Protein AF-A0A5M4FJ63-F1 (afdb_monomer)

pLDDT: mean 72.81, std 21.29, range [37.53, 98.38]

Foldseek 3Di:
DDDDDPPPPPPPVPPQWKWKKFDADDAPPHDGDWIAIGGPCQQDPPDPQDPQHFRPDPNRITTGHIDDDPDGTPPDDSVSGDQDAAEDEADAWDWACAEQVWWIDTGHDDDPQKDKDWPPDDDTFDKIKIFIDGNDPSHDYDDDGIDIDGTGGHDDVVVVPDPPPCVVPPPPPPPDDPVVVVVPDDPPPPPPPDDDDDDDDDDDDDPDDDDDPDPPDPDDDDDPDDDDDDDDDDDDDDDDDDDDDDDDDDPDDDDDD

Sequence (257 aa):
MPGDQPEGTDCETAQEKKVVVCKYVGTPPGTPDHIIVVNESALGDGFLGLFPYAFGDAQDSIAIRFAVGNEQPGDEELVNCPTFPTDITAEAPVADPATCDADGSLVLPETDNVSYTVEPEFDGPGDYTVTASVTSDDFVLVGKTEFDITVGGKLSSEECTEPEEEDVLLPDTGGLPLWILLIAGPMTAAGLIILMRREPVSYAASSGRKPSYSLILPPANKPSGFKRVASTQDIGFMKAVGKVVAAIGSFLRGGRR

Radius of gyration: 37.9 Å; Cα contacts (8 Å, |Δi|>4): 298; chains: 1; bounding box: 77×76×117 Å

Secondary structure (DSSP, 8-state):
-----------------EEEEEEEESSTT-EEEEEEEEEGGGG-TT--S-SSEE--STT--EEEEE--TT--TTSS-GGGSPPPPEEE-PPPPEEEPP-SSS--EEE----TTEEEEEES---SSEEEEEEEEESSTTEEE-S--EEEEEEPP---TTTTSPPP-GGGSS---TT--THHHHHS-SSSSSSS------------------------PPPPPP----------------------S------------

Mean predicted aligned error: 19.02 Å

Structure (mmCIF, N/CA/C/O backbone):
data_AF-A0A5M4FJ63-F1
#
_entry.id   AF-A0A5M4FJ63-F1
#
loop_
_atom_site.group_PDB
_atom_site.id
_atom_site.type_symbol
_atom_site.label_atom_id
_atom_site.label_alt_id
_atom_site.label_comp_id
_atom_site.label_asym_id
_atom_site.label_entity_id
_atom_site.label_seq_id
_atom_site.pdbx_PDB_ins_code
_atom_site.Cartn_x
_atom_site.Cartn_y
_atom_site.Cartn_z
_atom_site.occupancy
_atom_site.B_iso_or_equiv
_atom_site.auth_seq_id
_atom_site.auth_comp_id
_atom_site.auth_asym_id
_atom_site.auth_atom_id
_atom_site.pdbx_PDB_model_num
ATOM 1 N N . MET A 1 1 ? -52.730 3.280 65.439 1.00 47.47 1 MET A N 1
ATOM 2 C CA . MET A 1 1 ? -51.486 3.972 65.056 1.00 47.47 1 MET A CA 1
ATOM 3 C C . MET A 1 1 ? -51.093 3.455 63.684 1.00 47.47 1 MET A C 1
ATOM 5 O O . MET A 1 1 ? -50.897 2.249 63.583 1.00 47.47 1 MET A O 1
ATOM 9 N N . PRO A 1 2 ? -51.099 4.289 62.634 1.00 42.41 2 PRO A N 1
ATOM 10 C CA . PRO A 1 2 ? -50.494 3.936 61.352 1.00 42.41 2 PRO A CA 1
ATOM 11 C C . PRO A 1 2 ? -48.979 3.849 61.563 1.00 42.41 2 PRO A C 1
ATOM 13 O O . PRO A 1 2 ? -48.414 4.723 62.215 1.00 42.41 2 PRO A O 1
ATOM 16 N N . GLY A 1 3 ? -48.363 2.758 61.118 1.00 42.34 3 GLY A N 1
ATOM 17 C CA . GLY A 1 3 ? -46.926 2.543 61.249 1.00 42.34 3 GLY A CA 1
ATOM 18 C C . GLY A 1 3 ? -46.175 3.258 60.136 1.00 42.34 3 GLY A C 1
ATOM 19 O O . GLY A 1 3 ? -46.489 3.053 58.965 1.00 42.34 3 GLY A O 1
ATOM 20 N N . ASP A 1 4 ? -45.191 4.065 60.52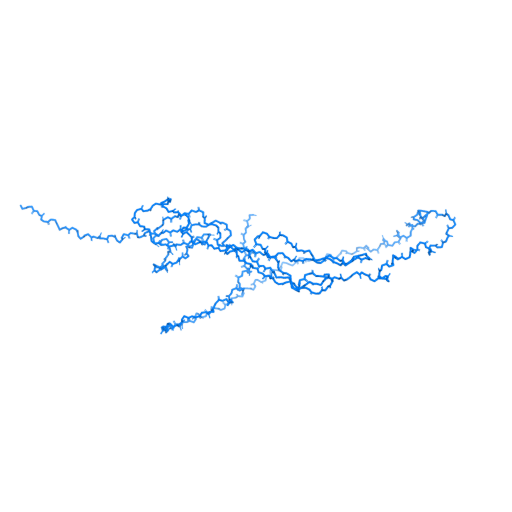4 1.00 52.09 4 ASP A N 1
ATOM 21 C CA . ASP A 1 4 ? -44.181 4.626 59.634 1.00 52.09 4 ASP A CA 1
ATOM 22 C C . ASP A 1 4 ? -43.390 3.480 58.996 1.00 52.09 4 ASP A C 1
ATOM 24 O O . ASP A 1 4 ? -42.599 2.792 59.648 1.00 52.09 4 ASP A O 1
ATOM 28 N N . GLN A 1 5 ? -43.650 3.238 57.715 1.00 50.91 5 GLN A N 1
ATOM 29 C CA . GLN A 1 5 ? -42.829 2.369 56.891 1.00 50.91 5 GLN A CA 1
ATOM 30 C C . GLN A 1 5 ? -41.612 3.204 56.465 1.00 50.91 5 GLN A C 1
ATOM 32 O O . GLN A 1 5 ? -41.815 4.264 55.873 1.00 50.91 5 GLN A O 1
ATOM 37 N N . PRO A 1 6 ? -40.370 2.799 56.792 1.00 56.44 6 PRO A N 1
ATOM 38 C CA . PRO A 1 6 ? -39.196 3.573 56.415 1.00 56.44 6 PRO A CA 1
ATOM 39 C C . PRO A 1 6 ? -39.155 3.676 54.892 1.00 56.44 6 PRO A C 1
ATOM 41 O O . PRO A 1 6 ? -39.197 2.655 54.202 1.00 56.44 6 PRO A O 1
ATOM 44 N N . GLU A 1 7 ? -39.122 4.913 54.395 1.00 56.75 7 GLU A N 1
ATOM 45 C CA . GLU A 1 7 ? -38.831 5.228 53.002 1.00 56.75 7 GLU A CA 1
ATOM 46 C C . GLU A 1 7 ? -37.543 4.490 52.650 1.00 56.75 7 GLU A C 1
ATOM 48 O O . GLU A 1 7 ? -36.480 4.739 53.225 1.00 56.75 7 GLU A O 1
ATOM 53 N N . GLY A 1 8 ? -37.690 3.461 51.813 1.00 52.19 8 GLY A N 1
ATOM 54 C CA . GLY A 1 8 ? -36.578 2.644 51.375 1.00 52.19 8 GLY A CA 1
ATOM 55 C C . GLY A 1 8 ? -35.547 3.573 50.769 1.00 52.19 8 GLY A C 1
ATOM 56 O O . GLY A 1 8 ? -35.874 4.341 49.871 1.00 52.19 8 GLY A O 1
ATOM 57 N N . THR A 1 9 ? -34.329 3.517 51.300 1.00 53.84 9 THR A N 1
ATOM 58 C CA . THR A 1 9 ? -33.143 4.088 50.680 1.00 53.84 9 THR A CA 1
ATOM 59 C C . THR A 1 9 ? -33.229 3.789 49.193 1.00 53.84 9 THR A C 1
ATOM 61 O O . THR A 1 9 ? -33.196 2.613 48.822 1.00 53.84 9 THR A O 1
ATOM 64 N N . ASP A 1 10 ? -33.390 4.826 48.371 1.00 47.94 10 ASP A N 1
ATOM 65 C CA . ASP A 1 10 ? -33.199 4.723 46.934 1.00 47.94 10 ASP A CA 1
ATOM 66 C C . ASP A 1 10 ? -31.783 4.188 46.749 1.00 47.94 10 ASP A C 1
ATOM 68 O O . ASP A 1 10 ? -30.784 4.909 46.791 1.00 47.94 10 ASP A O 1
ATOM 72 N N . CYS A 1 11 ? -31.677 2.869 46.611 1.00 50.56 11 CYS A N 1
ATOM 73 C CA . CYS A 1 11 ? -30.592 2.288 45.877 1.00 50.56 11 CYS A CA 1
ATOM 74 C C . CYS A 1 11 ? -30.769 2.885 44.487 1.00 50.56 11 CYS A C 1
ATOM 76 O O . CYS A 1 11 ? -31.535 2.349 43.682 1.00 50.56 11 CYS A O 1
ATOM 78 N N . GLU A 1 12 ? -30.076 3.992 44.208 1.00 48.22 12 GLU A N 1
ATOM 79 C CA . GLU A 1 12 ? -29.523 4.229 42.883 1.00 48.22 12 GLU A CA 1
ATOM 80 C C . GLU A 1 12 ? -28.742 2.956 42.555 1.00 48.22 12 GLU A C 1
ATOM 82 O O . GLU A 1 12 ? -27.550 2.809 42.820 1.00 48.22 12 GLU A O 1
ATOM 87 N N . THR A 1 13 ? -29.486 1.951 42.099 1.00 52.53 13 THR A N 1
ATOM 88 C CA . THR A 1 13 ? -28.972 0.784 41.422 1.00 52.53 13 THR A CA 1
ATOM 89 C C . THR A 1 13 ? -28.097 1.395 40.362 1.00 52.53 13 THR A C 1
ATOM 91 O O . THR A 1 13 ? -28.596 2.181 39.559 1.00 52.53 13 THR A O 1
ATOM 94 N N . ALA A 1 14 ? -26.784 1.179 40.497 1.00 56.84 14 ALA A N 1
ATOM 95 C CA . ALA A 1 14 ? -25.781 1.743 39.616 1.00 56.84 14 ALA A CA 1
ATOM 96 C C . ALA A 1 14 ? -26.310 1.563 38.199 1.00 56.84 14 ALA A C 1
ATOM 98 O O . ALA A 1 14 ? -26.396 0.427 37.733 1.00 56.84 14 ALA A O 1
ATOM 99 N N . GLN A 1 15 ? -26.813 2.651 37.601 1.00 63.16 15 GLN A N 1
ATOM 100 C CA . GLN A 1 15 ? -27.512 2.544 36.333 1.00 63.16 15 GLN A CA 1
ATOM 101 C C . GLN A 1 15 ? -26.492 1.947 35.388 1.00 63.16 15 GLN A C 1
ATOM 103 O O . GLN A 1 15 ? -25.405 2.510 35.234 1.00 63.16 15 GLN A O 1
ATOM 108 N N . GLU A 1 16 ? -26.797 0.760 34.868 1.00 73.88 16 GLU A N 1
ATOM 109 C CA . GLU A 1 16 ? -25.892 0.054 33.979 1.00 73.88 16 GLU A CA 1
ATOM 110 C C . GLU A 1 16 ? -25.624 0.983 32.803 1.00 73.88 16 GLU A C 1
ATOM 112 O O . GLU A 1 16 ? -26.499 1.246 31.973 1.00 73.88 16 GLU A O 1
ATOM 117 N N . LYS A 1 17 ? -24.424 1.565 32.789 1.00 87.81 17 LYS A N 1
ATOM 118 C CA . LYS A 1 17 ? -24.044 2.489 31.738 1.00 87.81 17 LYS A CA 1
ATOM 119 C C . LYS A 1 17 ? -23.934 1.695 30.458 1.00 87.81 17 LYS A C 1
ATOM 121 O O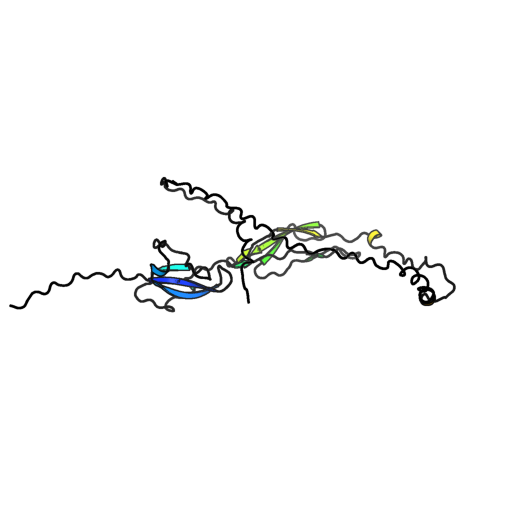 . LYS A 1 17 ? -23.380 0.596 30.429 1.00 87.81 17 LYS A O 1
ATOM 126 N N . LYS A 1 18 ? -24.462 2.277 29.394 1.00 91.44 18 LYS A N 1
ATOM 127 C CA . LYS A 1 18 ? -24.373 1.720 28.057 1.00 91.44 18 LYS A CA 1
ATOM 128 C C . LYS A 1 18 ? -23.278 2.424 27.272 1.00 91.44 18 LYS A C 1
ATOM 130 O O . LYS A 1 18 ? -22.997 3.603 27.491 1.00 91.44 18 LYS A O 1
ATOM 135 N N . VAL A 1 19 ? -22.661 1.692 26.360 1.00 92.31 19 VAL A N 1
ATOM 136 C CA . VAL A 1 19 ? -21.588 2.147 25.481 1.00 92.31 19 VAL A CA 1
ATOM 137 C C . VAL A 1 19 ? -21.967 1.881 24.035 1.00 92.31 19 VAL A C 1
ATOM 139 O O . VAL A 1 19 ? -22.564 0.853 23.710 1.00 92.31 19 VAL A O 1
ATOM 142 N N . VAL A 1 20 ? -21.617 2.837 23.184 1.00 92.50 20 VAL A N 1
ATOM 143 C CA . VAL A 1 20 ? -21.828 2.783 21.742 1.00 92.50 20 VAL A CA 1
ATOM 144 C C . VAL A 1 20 ? -20.597 2.150 21.112 1.00 92.50 20 VAL A C 1
ATOM 146 O O . VAL A 1 20 ? -19.475 2.630 21.310 1.00 92.50 20 VAL A O 1
ATOM 149 N N . VAL A 1 21 ? -20.809 1.056 20.388 1.00 92.50 21 VAL A N 1
ATOM 150 C CA . VAL A 1 21 ? -19.762 0.256 19.752 1.00 92.50 21 VAL A CA 1
ATOM 151 C C . VAL A 1 21 ? -20.001 0.227 18.253 1.00 92.50 21 VAL A C 1
ATOM 153 O O . VAL A 1 21 ? -21.042 -0.234 17.788 1.00 92.50 21 VAL A O 1
ATOM 156 N N . CYS A 1 22 ? -19.007 0.685 17.506 1.00 91.75 22 CYS A N 1
ATOM 157 C CA . CYS A 1 22 ? -18.945 0.547 16.062 1.00 91.75 22 CYS A CA 1
ATOM 158 C C . CYS A 1 22 ? -18.524 -0.877 15.714 1.00 91.75 22 CYS A C 1
ATOM 160 O O . CYS A 1 22 ? -17.446 -1.322 16.122 1.00 91.75 22 CYS A O 1
ATOM 162 N N . LYS A 1 23 ? -19.390 -1.588 14.990 1.00 88.50 23 LYS A N 1
ATOM 163 C CA . LYS A 1 23 ? -19.093 -2.901 14.423 1.00 88.50 23 LYS A CA 1
ATOM 164 C C . LYS A 1 23 ? -18.483 -2.741 13.049 1.00 88.50 23 LYS A C 1
ATOM 166 O O . LYS A 1 23 ? -19.001 -1.988 12.226 1.00 88.50 23 LYS A O 1
ATOM 171 N N . TYR A 1 24 ? -17.425 -3.499 12.812 1.00 87.50 24 TYR A N 1
ATOM 172 C CA . TYR A 1 24 ? -16.731 -3.539 11.536 1.00 87.50 24 TYR A CA 1
ATOM 173 C C . TYR A 1 24 ? -16.921 -4.909 10.895 1.00 87.50 24 TYR A C 1
ATOM 175 O O . TYR A 1 24 ? -17.055 -5.920 11.586 1.00 87.50 24 TYR A O 1
ATOM 183 N N . VAL A 1 25 ? -16.939 -4.954 9.567 1.00 82.62 25 VAL A N 1
ATOM 184 C CA . VAL A 1 25 ? -16.968 -6.197 8.788 1.00 82.62 25 VAL A CA 1
ATOM 185 C C . VAL A 1 25 ? -15.741 -6.294 7.890 1.00 82.62 25 VAL A C 1
ATOM 187 O O . VAL A 1 25 ? -15.212 -5.288 7.425 1.00 82.62 25 VAL A O 1
ATOM 190 N N . GLY A 1 26 ? -15.302 -7.526 7.625 1.00 74.19 26 GLY A N 1
ATOM 191 C CA . GLY A 1 26 ? -14.131 -7.817 6.796 1.00 74.19 26 GLY A CA 1
ATOM 192 C C . GLY A 1 26 ? -12.871 -8.133 7.602 1.00 74.19 26 GLY A C 1
ATOM 193 O O . GLY A 1 26 ? -12.929 -8.401 8.802 1.00 74.19 26 GLY A O 1
ATOM 194 N N . THR A 1 27 ? -11.731 -8.173 6.913 1.00 67.44 27 THR A N 1
ATOM 195 C CA . THR A 1 27 ? -10.412 -8.288 7.547 1.00 67.44 27 THR A CA 1
ATOM 196 C C . THR A 1 27 ? -10.153 -7.043 8.393 1.00 67.44 27 THR A C 1
ATOM 198 O O . THR A 1 27 ? -10.290 -5.943 7.855 1.00 67.44 27 THR A O 1
ATOM 201 N N . PRO A 1 28 ? -9.791 -7.189 9.682 1.00 58.16 28 PRO A N 1
ATOM 202 C CA . PRO A 1 28 ? -9.513 -6.056 10.554 1.00 58.16 28 PRO A CA 1
ATOM 203 C C . PRO A 1 28 ? -8.529 -5.071 9.912 1.00 58.16 28 PRO A C 1
ATOM 205 O O . PRO A 1 28 ? -7.531 -5.522 9.342 1.00 58.16 28 PRO A O 1
ATOM 208 N N . PRO A 1 29 ? -8.780 -3.754 10.001 1.00 53.88 29 PRO A N 1
ATOM 209 C CA . PRO A 1 29 ? -9.825 -3.095 10.798 1.00 53.88 29 PRO A CA 1
ATOM 210 C C . PRO A 1 29 ? -11.216 -2.984 10.134 1.00 53.88 29 PRO A C 1
ATOM 212 O O . PRO A 1 29 ? -12.137 -2.479 10.763 1.00 53.88 29 PRO A O 1
ATOM 215 N N . GLY A 1 30 ? -11.400 -3.498 8.914 1.00 70.69 30 GLY A N 1
ATOM 216 C CA . GLY A 1 30 ? -12.706 -3.618 8.253 1.00 70.69 30 GLY A CA 1
ATOM 217 C C . GLY A 1 30 ? -13.419 -2.298 7.920 1.00 70.69 30 GLY A C 1
ATOM 218 O O . GLY A 1 30 ? -12.947 -1.201 8.211 1.00 70.69 30 GLY A O 1
ATOM 219 N N . THR A 1 31 ? -14.592 -2.406 7.294 1.00 81.19 31 THR A N 1
ATOM 220 C CA . THR A 1 31 ? -15.491 -1.268 7.023 1.00 81.19 31 THR A CA 1
ATOM 221 C C . THR A 1 31 ? -16.548 -1.177 8.130 1.00 81.19 31 THR A C 1
ATOM 223 O O . THR A 1 31 ? -17.076 -2.227 8.512 1.00 81.19 31 THR A O 1
ATOM 226 N N . PRO A 1 32 ? -16.891 0.022 8.647 1.00 84.94 32 PRO A N 1
ATOM 227 C CA . PRO A 1 32 ? -18.016 0.179 9.568 1.00 84.94 32 PRO A CA 1
ATOM 228 C C . PRO A 1 32 ? -19.313 -0.361 8.949 1.00 84.94 32 PRO A C 1
ATOM 230 O O . PRO A 1 32 ? -19.680 0.034 7.845 1.00 84.94 32 PRO A O 1
ATOM 233 N N . ASP A 1 33 ? -20.004 -1.253 9.655 1.00 85.81 33 ASP A N 1
ATOM 234 C CA . ASP A 1 33 ? -21.223 -1.918 9.170 1.00 85.81 33 ASP A CA 1
ATOM 235 C C . ASP A 1 33 ? -22.464 -1.429 9.917 1.00 85.81 33 ASP A C 1
ATOM 237 O O . ASP A 1 33 ? -23.409 -0.918 9.321 1.00 85.81 33 ASP A O 1
ATOM 241 N N . HIS A 1 34 ? -22.454 -1.542 11.247 1.00 88.44 34 HIS A N 1
ATOM 242 C CA . HIS A 1 34 ? -23.546 -1.077 12.096 1.00 88.44 34 HIS A CA 1
ATOM 243 C C . HIS A 1 34 ? -23.048 -0.657 13.481 1.00 88.44 34 HIS A C 1
ATOM 245 O O . HIS A 1 34 ? -21.965 -1.026 13.930 1.00 88.44 34 HIS A O 1
ATOM 251 N N . ILE A 1 35 ? -23.863 0.119 14.188 1.00 90.62 35 ILE A N 1
ATOM 252 C CA . ILE A 1 35 ? -23.608 0.508 15.574 1.00 90.62 35 ILE A CA 1
ATOM 253 C C . ILE A 1 35 ? -24.442 -0.384 16.489 1.00 90.62 35 ILE A C 1
ATOM 255 O O . ILE A 1 35 ? -25.627 -0.611 16.239 1.00 90.62 35 ILE A O 1
ATOM 259 N N . ILE A 1 36 ? -23.836 -0.873 17.570 1.00 91.88 36 ILE A N 1
ATOM 260 C CA . ILE A 1 36 ? -24.559 -1.530 18.659 1.00 91.88 36 ILE A CA 1
ATOM 261 C C . ILE A 1 36 ? -24.400 -0.750 19.957 1.00 91.88 36 ILE A C 1
ATOM 263 O O . ILE A 1 36 ? -23.392 -0.087 20.193 1.00 91.88 36 ILE A O 1
ATOM 267 N N . VAL A 1 37 ? -25.391 -0.886 20.829 1.00 92.06 37 VAL A N 1
ATOM 268 C CA . VAL A 1 37 ? -25.358 -0.329 22.178 1.00 92.06 37 VAL A CA 1
ATOM 269 C C . VAL A 1 37 ? -25.318 -1.493 23.159 1.00 92.06 37 VAL A C 1
ATOM 271 O O . VAL A 1 37 ? -26.247 -2.301 23.208 1.00 92.06 37 VAL A O 1
ATOM 274 N N . VAL A 1 38 ? -24.235 -1.602 23.926 1.00 92.19 38 VAL A N 1
ATOM 275 C CA . VAL A 1 38 ? -24.034 -2.686 24.903 1.00 92.19 38 VAL A CA 1
ATOM 276 C C . VAL A 1 38 ? -23.818 -2.125 26.296 1.00 92.19 38 VAL A C 1
ATOM 278 O O . VAL A 1 38 ? -23.476 -0.959 26.457 1.00 92.19 38 VAL A O 1
ATOM 281 N N . ASN A 1 39 ? -24.017 -2.947 27.322 1.00 92.62 39 ASN A N 1
ATOM 282 C CA . ASN A 1 39 ? -23.661 -2.563 28.683 1.00 92.62 39 ASN A CA 1
ATOM 283 C C . ASN A 1 39 ? -22.138 -2.423 28.818 1.00 92.62 39 ASN A C 1
ATOM 285 O O . ASN A 1 39 ? -21.386 -3.187 28.215 1.00 92.62 39 ASN A O 1
ATOM 289 N N . GLU A 1 40 ? -21.683 -1.492 29.655 1.00 91.81 40 GLU A N 1
ATOM 290 C CA . GLU A 1 40 ? -20.265 -1.263 29.965 1.00 91.81 40 GLU A CA 1
ATOM 291 C C . GLU A 1 40 ? -19.567 -2.549 30.434 1.00 91.81 40 GLU A C 1
ATOM 293 O O . GLU A 1 40 ? -18.424 -2.812 30.070 1.00 91.81 40 GLU A O 1
ATOM 298 N N . SER A 1 41 ? -20.287 -3.410 31.157 1.00 90.44 41 SER A N 1
ATOM 299 C CA . SER A 1 41 ? -19.797 -4.719 31.599 1.00 90.44 41 SER A CA 1
ATOM 300 C C . SER A 1 41 ? -19.401 -5.654 30.449 1.00 90.44 41 SER A C 1
ATOM 302 O O . SER A 1 41 ? -18.569 -6.538 30.646 1.00 90.44 41 SER A O 1
ATOM 304 N N . ALA A 1 42 ? -19.935 -5.453 29.240 1.00 91.31 42 ALA A N 1
ATOM 305 C CA . ALA A 1 42 ? -19.554 -6.221 28.057 1.00 91.31 42 ALA A CA 1
ATOM 306 C C . ALA A 1 42 ? -18.148 -5.869 27.536 1.00 91.31 42 ALA A C 1
ATOM 308 O O . ALA A 1 42 ? -17.577 -6.655 26.784 1.00 91.31 42 ALA A O 1
ATOM 309 N N . LEU A 1 43 ? -17.577 -4.723 27.937 1.00 90.31 43 LEU A N 1
ATOM 310 C CA . LEU A 1 43 ? -16.204 -4.331 27.587 1.00 90.31 43 LEU A CA 1
ATOM 311 C C . LEU A 1 43 ? -15.142 -5.085 28.412 1.00 90.31 43 LEU A C 1
ATOM 313 O O . LEU A 1 43 ? -13.962 -5.066 28.064 1.00 90.31 43 LEU A O 1
ATOM 317 N N . GLY A 1 44 ? -15.558 -5.776 29.478 1.00 88.50 44 GLY A N 1
ATOM 318 C CA . GLY A 1 44 ? -14.691 -6.535 30.378 1.00 88.50 44 GLY A CA 1
ATOM 319 C C . GLY A 1 44 ? -14.056 -5.700 31.495 1.00 88.50 44 GLY A C 1
ATOM 320 O O . GLY A 1 44 ? -14.088 -4.471 31.496 1.00 88.50 44 GLY A O 1
ATOM 321 N N . ASP A 1 45 ? -13.428 -6.391 32.451 1.00 85.56 45 ASP A N 1
ATOM 322 C CA . ASP A 1 45 ? -12.936 -5.829 33.726 1.00 85.56 45 ASP A CA 1
ATOM 323 C C . ASP A 1 45 ? -11.788 -4.798 33.592 1.00 85.56 45 ASP A C 1
ATOM 325 O O . ASP A 1 45 ? -11.289 -4.277 34.589 1.00 85.56 45 ASP A O 1
ATOM 329 N N . GLY A 1 46 ? -11.322 -4.524 32.370 1.00 86.31 46 GLY A N 1
ATOM 330 C CA . GLY A 1 46 ? -10.207 -3.619 32.076 1.00 86.31 46 GLY A CA 1
ATOM 331 C C . GLY A 1 46 ? -10.613 -2.262 31.501 1.00 86.31 46 GLY A C 1
ATOM 332 O O . GLY A 1 46 ? -9.730 -1.469 31.164 1.00 86.31 46 GLY A O 1
ATOM 333 N N . PHE A 1 47 ? -11.907 -1.997 31.336 1.00 92.62 47 PHE A N 1
ATOM 334 C CA . PHE A 1 47 ? -12.380 -0.735 30.787 1.00 92.62 47 PHE A CA 1
ATOM 335 C C . PHE A 1 47 ? -12.320 0.387 31.832 1.00 92.62 47 PHE A C 1
ATOM 337 O O . PHE A 1 47 ? -12.826 0.258 32.942 1.00 92.62 47 PHE A O 1
ATOM 344 N N . LEU A 1 48 ? -11.677 1.501 31.472 1.00 92.50 48 LEU A N 1
ATOM 345 C CA . LEU A 1 48 ? -11.453 2.646 32.366 1.00 92.50 48 LEU A CA 1
ATOM 346 C C . LEU A 1 48 ? -12.337 3.857 32.026 1.00 92.50 48 LEU A C 1
ATOM 348 O O . LEU A 1 48 ? -12.066 4.956 32.506 1.00 92.50 48 LEU A O 1
ATOM 352 N N . GLY A 1 49 ? -13.344 3.695 31.161 1.00 90.69 49 GLY A N 1
ATOM 353 C CA . GLY A 1 49 ? -14.142 4.826 30.676 1.00 90.69 49 GLY A CA 1
ATOM 354 C C . GLY A 1 49 ? -13.425 5.703 29.644 1.00 90.69 49 GLY A C 1
ATOM 355 O O . GLY A 1 49 ? -13.834 6.841 29.430 1.00 90.69 49 GLY A O 1
ATOM 356 N N . LEU A 1 50 ? -12.338 5.209 29.041 1.00 92.56 50 LEU A N 1
ATOM 357 C CA . LEU A 1 50 ? -11.555 5.931 28.037 1.00 92.56 50 LEU A CA 1
ATOM 358 C C . LEU A 1 50 ? -11.896 5.423 26.643 1.00 92.56 50 LEU A C 1
ATOM 360 O O . LEU A 1 50 ? -11.917 4.216 26.422 1.00 92.56 50 LEU A O 1
ATOM 364 N N . PHE A 1 51 ? -12.104 6.350 25.714 1.00 91.12 51 PHE A N 1
ATOM 365 C CA . PHE A 1 51 ? -12.415 6.060 24.320 1.00 91.12 51 PHE A CA 1
ATOM 366 C C . PHE A 1 51 ? -11.359 6.669 23.385 1.00 91.12 51 PHE A C 1
ATOM 368 O O . PHE A 1 51 ? -10.760 7.687 23.747 1.00 91.12 51 PHE A O 1
ATOM 375 N N . PRO A 1 52 ? -11.150 6.098 22.185 1.00 92.12 52 PRO A N 1
ATOM 376 C CA . PRO A 1 52 ? -11.715 4.831 21.701 1.00 92.12 52 PRO A CA 1
ATOM 377 C C . PRO A 1 52 ? -11.176 3.611 22.474 1.00 92.12 52 PRO A C 1
ATOM 379 O O . PRO A 1 52 ? -10.041 3.624 22.952 1.00 92.12 52 PRO A O 1
ATOM 382 N N . TYR A 1 53 ? -11.989 2.560 22.613 1.00 90.88 53 TYR A N 1
ATOM 383 C CA . TYR A 1 53 ? -11.624 1.322 23.318 1.00 90.88 53 TYR A CA 1
ATOM 384 C C . TYR A 1 53 ? -11.902 0.090 22.460 1.00 90.88 53 TYR A C 1
ATOM 386 O O . TYR A 1 53 ? -12.988 -0.043 21.902 1.00 90.88 53 TYR A O 1
ATOM 394 N N . ALA A 1 54 ? -10.936 -0.825 22.382 1.00 89.25 54 ALA A N 1
ATOM 395 C CA . ALA A 1 54 ? -11.083 -2.063 21.624 1.00 89.25 54 ALA A CA 1
ATOM 396 C C . ALA A 1 54 ? -12.131 -2.982 22.271 1.00 89.25 54 ALA A C 1
ATOM 398 O O . ALA A 1 54 ? -12.011 -3.370 23.434 1.00 89.25 54 ALA A O 1
ATOM 399 N N . PHE A 1 55 ? -13.148 -3.348 21.504 1.00 90.12 55 PHE A N 1
ATOM 400 C CA . PHE A 1 55 ? -14.164 -4.317 21.870 1.00 90.12 55 PHE A CA 1
ATOM 401 C C . PHE A 1 55 ? -13.712 -5.699 21.403 1.00 90.12 55 PHE A C 1
ATOM 403 O O . PHE A 1 55 ? -13.546 -5.930 20.212 1.00 90.12 55 PHE A O 1
ATOM 410 N N . GLY A 1 56 ? -13.492 -6.615 22.349 1.00 84.50 56 GLY A N 1
ATOM 411 C CA . GLY A 1 56 ? -12.921 -7.943 22.093 1.00 84.50 56 GLY A CA 1
ATOM 412 C C . GLY A 1 56 ? -13.875 -8.923 21.408 1.00 84.50 56 GLY A C 1
ATOM 413 O O . GLY A 1 56 ? -14.125 -10.0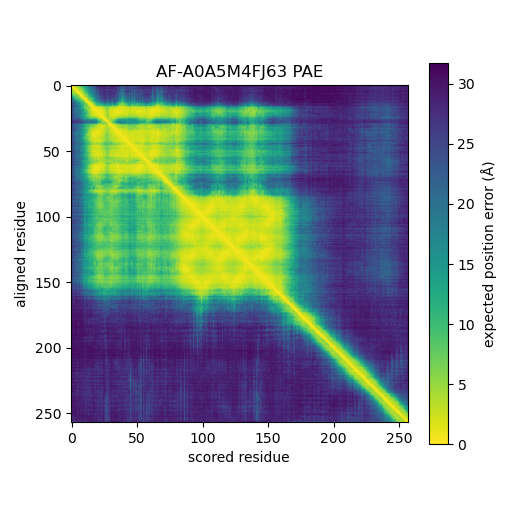05 21.941 1.00 84.50 56 GLY A O 1
ATOM 414 N N . ASP A 1 57 ? -14.432 -8.551 20.261 1.00 84.12 57 ASP A N 1
ATOM 415 C CA . ASP A 1 57 ? -15.175 -9.453 19.391 1.00 84.12 57 ASP A CA 1
ATOM 416 C C . ASP A 1 57 ? -14.294 -10.021 18.266 1.00 84.12 57 ASP A C 1
ATOM 418 O O . ASP A 1 57 ? -13.078 -9.865 18.256 1.00 84.12 57 ASP A O 1
ATOM 422 N N . ALA A 1 58 ? -14.905 -10.757 17.335 1.00 81.06 58 ALA A N 1
ATOM 423 C CA . ALA A 1 58 ? -14.184 -11.409 16.244 1.00 81.06 58 ALA A CA 1
ATOM 424 C C . ALA A 1 58 ? -13.721 -10.447 15.132 1.00 81.06 58 ALA A C 1
ATOM 426 O O . ALA A 1 58 ? -13.041 -10.896 14.212 1.00 81.06 58 ALA A O 1
ATOM 427 N N . GLN A 1 59 ? -14.136 -9.180 15.172 1.00 79.44 59 GLN A N 1
ATOM 428 C CA . GLN A 1 59 ? -13.963 -8.213 14.084 1.00 79.44 59 GLN A CA 1
ATOM 429 C C . GLN A 1 59 ? -13.259 -6.933 14.560 1.00 79.44 59 GLN A C 1
ATOM 431 O O . GLN A 1 59 ? -13.330 -5.917 13.880 1.00 79.44 59 GLN A O 1
ATOM 436 N N . ASP A 1 60 ? -12.593 -6.991 15.721 1.00 83.31 60 ASP A N 1
ATOM 437 C CA . ASP A 1 60 ? -11.852 -5.883 16.336 1.00 83.31 60 ASP A CA 1
ATOM 438 C C . ASP A 1 60 ? -12.675 -4.586 16.444 1.00 83.31 60 ASP A C 1
ATOM 440 O O . ASP A 1 60 ? -12.201 -3.485 16.159 1.00 83.31 60 ASP A O 1
ATOM 444 N N . SER A 1 61 ? -13.932 -4.717 16.870 1.00 89.88 61 SER A N 1
ATOM 445 C CA . SER A 1 61 ? -14.851 -3.585 17.000 1.00 89.88 61 SER A CA 1
ATOM 446 C C . SER A 1 61 ? -14.381 -2.538 18.008 1.00 89.88 61 SER A C 1
ATOM 448 O O . SER A 1 61 ? -13.531 -2.799 18.858 1.00 89.88 61 SER A O 1
ATOM 450 N N . ILE A 1 62 ? -14.953 -1.331 17.956 1.00 91.06 62 ILE A N 1
ATOM 451 C CA . ILE A 1 62 ? -14.466 -0.204 18.766 1.00 91.06 62 ILE A CA 1
ATOM 452 C C . ILE A 1 62 ? -15.607 0.488 19.489 1.00 91.06 62 ILE A C 1
ATOM 454 O O . ILE A 1 62 ? -16.553 0.978 18.876 1.00 91.06 62 ILE A O 1
ATOM 458 N N . ALA A 1 63 ? -15.496 0.570 20.812 1.00 92.69 63 ALA A N 1
ATOM 459 C CA . ALA A 1 63 ? -16.329 1.442 21.619 1.00 92.69 63 ALA A CA 1
ATOM 460 C C . ALA A 1 63 ? -15.842 2.888 21.477 1.00 92.69 63 ALA A C 1
ATOM 462 O O . ALA A 1 63 ? -14.649 3.162 21.640 1.00 92.69 63 ALA A O 1
ATOM 463 N N . ILE A 1 64 ? -16.761 3.809 21.191 1.00 92.06 64 ILE A N 1
ATOM 464 C CA . ILE A 1 64 ? -16.427 5.197 20.830 1.00 92.06 64 ILE A CA 1
ATOM 465 C C . ILE A 1 64 ? -16.884 6.226 21.866 1.00 92.06 64 ILE A C 1
ATOM 467 O O . ILE A 1 64 ? -16.258 7.275 21.999 1.00 92.06 64 ILE A O 1
ATOM 471 N N . ARG A 1 65 ? -17.951 5.933 22.618 1.00 92.88 65 ARG A N 1
ATOM 472 C CA . ARG A 1 65 ? -18.461 6.779 23.706 1.00 92.88 65 ARG A CA 1
ATOM 473 C C . ARG A 1 65 ? -19.491 6.042 24.563 1.00 92.88 65 ARG A C 1
ATOM 475 O O . ARG A 1 65 ? -19.948 4.951 24.222 1.00 92.88 65 ARG A O 1
ATOM 482 N N . PHE A 1 66 ? -19.900 6.674 25.660 1.00 92.75 66 PHE A N 1
ATOM 483 C CA . PHE A 1 66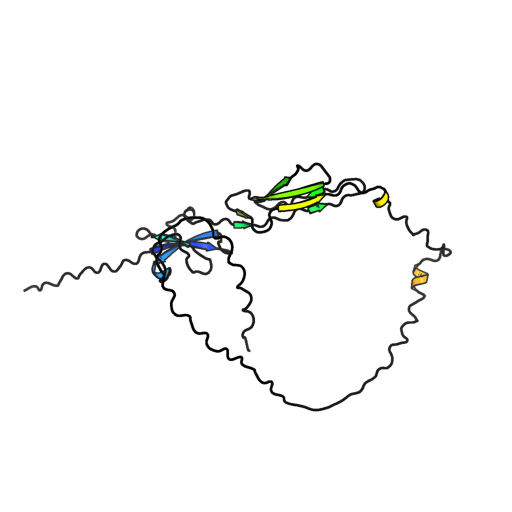 ? -21.108 6.289 26.389 1.00 92.75 66 PHE A CA 1
ATOM 484 C C . PHE A 1 66 ? -22.367 6.648 25.588 1.00 92.75 66 PHE A C 1
ATOM 486 O O . PHE A 1 66 ? -22.397 7.662 24.883 1.00 92.75 66 PHE A O 1
ATOM 493 N N . ALA A 1 67 ? -23.400 5.820 25.719 1.00 90.06 67 ALA A N 1
ATOM 494 C CA . ALA A 1 67 ? -24.722 6.082 25.164 1.00 90.06 67 ALA A CA 1
ATOM 495 C C . ALA A 1 67 ? -25.437 7.187 25.958 1.00 90.06 67 ALA A C 1
ATOM 497 O O . ALA A 1 67 ? -25.256 7.306 27.176 1.00 90.06 67 ALA A O 1
ATOM 498 N N . VAL A 1 68 ? -26.258 7.987 25.280 1.00 87.56 68 VAL A N 1
ATOM 499 C CA . VAL A 1 68 ? -26.999 9.095 25.894 1.00 87.56 68 VAL A CA 1
ATOM 500 C C . VAL A 1 68 ? -28.444 8.669 26.160 1.00 87.56 68 VAL A C 1
ATOM 502 O O . VAL A 1 68 ? -29.243 8.464 25.251 1.00 87.56 68 VAL A O 1
ATOM 505 N N . GLY A 1 69 ? -28.813 8.549 27.437 1.00 84.69 69 GLY A N 1
ATOM 506 C CA . GLY A 1 69 ? -30.168 8.155 27.831 1.00 84.69 69 GLY A CA 1
ATOM 507 C C . GLY A 1 69 ? -30.514 6.725 27.398 1.00 84.69 69 GLY A C 1
ATOM 508 O O . GLY A 1 69 ? -29.835 5.778 27.783 1.00 84.69 69 GLY A O 1
ATOM 509 N N . ASN A 1 70 ? -31.590 6.572 26.619 1.00 80.06 70 ASN A N 1
ATOM 510 C CA . ASN A 1 70 ? -32.115 5.274 26.165 1.00 80.06 70 ASN A CA 1
ATOM 511 C C . ASN A 1 70 ? -31.806 4.963 24.689 1.00 80.06 70 ASN A C 1
ATOM 513 O O . ASN A 1 70 ? -32.519 4.154 24.091 1.00 80.06 70 ASN A O 1
ATOM 517 N N . GLU A 1 71 ? -30.767 5.597 24.138 1.00 80.44 71 GLU A N 1
ATOM 518 C CA . GLU A 1 71 ? -30.260 5.416 22.770 1.00 80.44 71 GLU A CA 1
ATOM 519 C C . GLU A 1 71 ? -30.297 3.942 22.326 1.00 80.44 71 GLU A C 1
ATOM 521 O O . GLU A 1 71 ? -29.837 3.041 23.045 1.00 80.44 71 GLU A O 1
ATOM 526 N N . GLN A 1 72 ? -30.899 3.694 21.163 1.00 78.62 72 GLN A N 1
ATOM 527 C CA . GLN A 1 72 ? -31.024 2.378 20.546 1.00 78.62 72 GLN A CA 1
ATOM 528 C C . GLN A 1 72 ? -30.087 2.246 19.336 1.00 78.62 72 GLN A C 1
ATOM 530 O O . GLN A 1 72 ? -29.713 3.244 18.718 1.00 78.62 72 GLN A O 1
ATOM 535 N N . PRO A 1 73 ? -29.726 1.009 18.944 1.00 75.62 73 PRO A N 1
ATOM 536 C CA . PRO A 1 73 ? -29.076 0.764 17.661 1.00 75.62 73 PRO A CA 1
ATOM 537 C C . PRO A 1 73 ? -29.887 1.399 16.518 1.00 75.62 73 PRO A C 1
ATOM 539 O O . PRO A 1 73 ? -31.055 1.059 16.333 1.00 75.62 73 PRO A O 1
ATOM 542 N N . GLY A 1 74 ? -29.267 2.311 15.766 1.00 69.50 74 GLY A N 1
ATOM 543 C CA . GLY A 1 74 ? -29.899 3.042 14.659 1.00 69.50 74 GLY A CA 1
ATOM 544 C C . GLY A 1 74 ? -30.232 4.511 14.942 1.00 69.50 74 GLY A C 1
ATOM 545 O O . GLY A 1 74 ? -30.525 5.232 13.993 1.00 69.50 74 GLY A O 1
ATOM 546 N N . ASP A 1 75 ? -30.127 4.970 16.193 1.00 73.56 75 ASP A N 1
ATOM 547 C CA . ASP A 1 75 ? -30.225 6.403 16.529 1.00 73.56 75 ASP A CA 1
ATOM 548 C C . ASP A 1 75 ? -28.938 7.180 16.172 1.00 73.56 75 ASP A C 1
ATOM 550 O O . ASP A 1 75 ? -28.919 8.408 16.202 1.00 73.56 75 ASP A O 1
ATOM 554 N N . GLU A 1 76 ? -27.872 6.464 15.803 1.00 71.56 76 GLU A N 1
ATOM 555 C CA . GLU A 1 76 ? -26.559 7.012 15.473 1.00 71.56 76 GLU A CA 1
ATOM 556 C C . GLU A 1 76 ? -26.168 6.766 14.027 1.00 71.56 76 GLU A C 1
ATOM 558 O O . GLU A 1 76 ? -26.360 5.680 13.473 1.00 71.56 76 GLU A O 1
ATOM 563 N N . GLU A 1 77 ? -25.535 7.775 13.443 1.00 75.69 77 GLU A N 1
ATOM 564 C CA . GLU A 1 77 ? -24.992 7.693 12.101 1.00 75.69 77 GLU A CA 1
ATOM 565 C C . GLU A 1 77 ? -23.598 7.050 12.119 1.00 75.69 77 GLU A C 1
ATOM 567 O O . GLU A 1 77 ? -22.733 7.392 12.929 1.00 75.69 77 GLU A O 1
ATOM 572 N N . LEU A 1 78 ? -23.352 6.148 11.163 1.00 75.12 78 LEU A N 1
ATOM 573 C CA . LEU A 1 78 ? -22.066 5.455 10.991 1.00 75.12 78 LEU A CA 1
ATOM 574 C C . LEU A 1 78 ? -20.883 6.403 10.761 1.00 75.12 78 LEU A C 1
ATOM 576 O O . LEU A 1 78 ? -19.740 6.011 10.974 1.00 75.12 78 LEU A O 1
ATOM 580 N N . VAL A 1 79 ? -21.148 7.653 10.373 1.00 69.81 79 VAL A N 1
ATOM 581 C CA . VAL A 1 79 ? -20.136 8.702 10.169 1.00 69.81 79 VAL A CA 1
ATOM 582 C C . VAL A 1 79 ? -19.347 9.037 11.439 1.00 69.81 79 VAL A C 1
ATOM 584 O O . VAL A 1 79 ? -18.252 9.580 11.349 1.00 69.81 79 VAL A O 1
ATOM 587 N N . ASN A 1 80 ? -19.876 8.699 12.620 1.00 81.56 80 ASN A N 1
ATOM 588 C CA . ASN A 1 80 ? -19.197 8.909 13.901 1.00 81.56 80 ASN A CA 1
ATOM 589 C C . ASN A 1 80 ? -18.226 7.771 14.263 1.00 81.56 80 ASN A C 1
ATOM 591 O O . ASN A 1 80 ? -17.511 7.865 15.265 1.00 81.56 80 ASN A O 1
ATOM 595 N N . CYS A 1 81 ? -18.207 6.687 13.485 1.00 84.75 81 CYS A N 1
ATOM 596 C CA . CYS A 1 81 ? -17.278 5.589 13.691 1.00 84.75 81 CYS A CA 1
ATOM 597 C C . CYS A 1 81 ? -15.895 5.938 13.129 1.00 84.75 81 CYS A C 1
ATOM 599 O O . CYS A 1 81 ? -15.812 6.438 12.009 1.00 84.75 81 CYS A O 1
ATOM 601 N N . PRO A 1 82 ? -14.802 5.645 13.860 1.00 83.56 82 PRO A N 1
ATOM 602 C CA . PRO A 1 82 ? -13.457 5.773 13.322 1.00 83.56 82 PRO A CA 1
ATOM 603 C C . PRO A 1 82 ? -13.345 4.987 12.017 1.00 83.56 82 PRO A C 1
ATOM 605 O O . PRO A 1 82 ? -13.570 3.775 12.004 1.00 83.56 82 PRO A O 1
ATOM 608 N N . THR A 1 83 ? -13.009 5.662 10.926 1.00 78.25 83 THR A N 1
ATOM 609 C CA . THR A 1 83 ? -12.548 4.983 9.723 1.00 78.25 83 THR A CA 1
ATOM 610 C C . THR A 1 83 ? -11.074 4.673 9.905 1.00 78.25 83 THR A C 1
ATOM 612 O O . THR A 1 83 ? -10.304 5.468 10.450 1.00 78.25 83 THR A O 1
ATOM 615 N N . PHE A 1 84 ? -10.688 3.472 9.503 1.00 76.50 84 PHE A N 1
ATOM 616 C CA . PHE A 1 84 ? -9.287 3.114 9.413 1.00 76.50 84 PHE A CA 1
ATOM 617 C C . PHE A 1 84 ? -8.900 3.141 7.950 1.00 76.50 84 PHE A C 1
ATOM 619 O O . PHE A 1 84 ? -9.686 2.665 7.123 1.00 76.50 84 PHE A O 1
ATOM 626 N N . PRO A 1 85 ? -7.716 3.679 7.627 1.00 80.06 85 PRO A N 1
ATOM 627 C CA . PRO A 1 85 ? -7.254 3.606 6.266 1.00 80.06 85 PRO A CA 1
ATOM 628 C C . PRO A 1 85 ? -7.120 2.137 5.865 1.00 80.06 85 PRO A C 1
ATOM 630 O O . PRO A 1 85 ? -6.700 1.290 6.657 1.00 80.06 85 PRO A O 1
ATOM 633 N N . THR A 1 86 ? -7.518 1.839 4.638 1.00 83.12 86 THR A N 1
ATOM 634 C CA . THR A 1 86 ? -7.412 0.500 4.073 1.00 83.12 86 THR A CA 1
ATOM 635 C C . THR A 1 86 ? -5.979 0.270 3.614 1.00 83.12 86 THR A C 1
ATOM 637 O O . THR A 1 86 ? -5.423 1.065 2.854 1.00 83.12 86 THR A O 1
ATOM 640 N N . ASP A 1 87 ? -5.388 -0.835 4.060 1.00 89.00 87 ASP A N 1
ATOM 641 C CA . ASP A 1 87 ? -4.068 -1.251 3.603 1.00 89.00 87 ASP A CA 1
ATOM 642 C C . ASP A 1 87 ? -4.138 -1.684 2.134 1.00 89.00 87 ASP A C 1
ATOM 644 O O . ASP A 1 87 ? -4.918 -2.568 1.766 1.00 89.00 87 ASP A O 1
ATOM 648 N N . ILE A 1 88 ? -3.289 -1.090 1.299 1.00 92.25 88 ILE A N 1
ATOM 649 C CA . ILE A 1 88 ? -3.133 -1.451 -0.113 1.00 92.25 88 ILE A CA 1
ATOM 650 C C . ILE A 1 88 ? -1.662 -1.671 -0.448 1.00 92.25 88 ILE A C 1
ATOM 652 O O . ILE A 1 88 ? -0.767 -1.112 0.183 1.00 92.25 88 ILE A O 1
ATOM 656 N N . THR A 1 89 ? -1.394 -2.496 -1.453 1.00 94.69 89 THR A N 1
ATOM 657 C CA . THR A 1 89 ? -0.035 -2.784 -1.926 1.00 94.69 89 THR A CA 1
ATOM 658 C C . THR A 1 89 ? 0.157 -2.220 -3.320 1.00 94.69 89 THR A C 1
ATOM 660 O O . THR A 1 89 ? -0.680 -2.460 -4.187 1.00 94.69 89 THR A O 1
ATOM 663 N N . ALA A 1 90 ? 1.276 -1.537 -3.550 1.00 96.81 90 ALA A N 1
ATOM 664 C CA . ALA A 1 90 ? 1.675 -1.137 -4.892 1.00 96.81 90 ALA A CA 1
ATOM 665 C C . ALA A 1 90 ? 2.139 -2.356 -5.700 1.00 96.81 90 ALA A C 1
ATOM 667 O O . ALA A 1 90 ? 2.895 -3.198 -5.200 1.00 96.81 90 ALA A O 1
ATOM 668 N N . GLU A 1 91 ? 1.719 -2.427 -6.959 1.00 97.25 91 GLU A N 1
ATOM 669 C CA . GLU A 1 91 ? 2.303 -3.346 -7.928 1.00 97.25 91 GLU A CA 1
ATOM 670 C C . GLU A 1 91 ? 3.651 -2.801 -8.424 1.00 97.25 91 GLU A C 1
ATOM 672 O O . GLU A 1 91 ? 3.864 -1.586 -8.492 1.00 97.25 91 GLU A O 1
ATOM 677 N N . ALA A 1 92 ? 4.589 -3.704 -8.719 1.00 97.3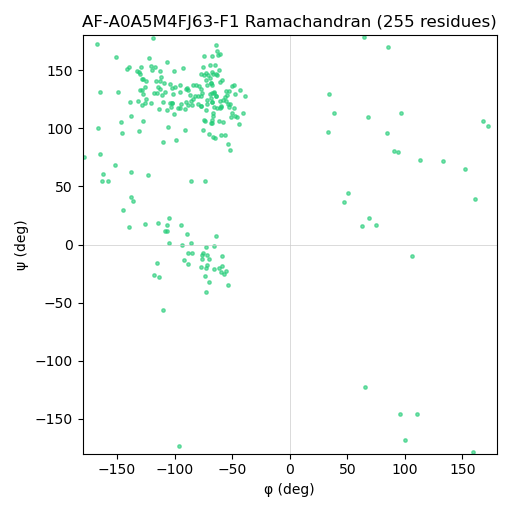8 92 ALA A 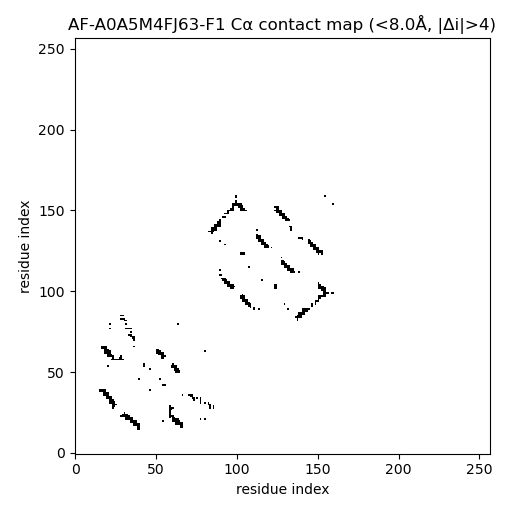N 1
ATOM 678 C CA . ALA A 1 92 ? 5.906 -3.324 -9.206 1.00 97.38 92 ALA A CA 1
ATOM 679 C C . ALA A 1 92 ? 5.825 -2.931 -10.692 1.00 97.38 92 ALA A C 1
ATOM 681 O O . ALA A 1 92 ? 5.238 -3.682 -11.473 1.00 97.38 92 ALA A O 1
ATOM 682 N N . PRO A 1 93 ? 6.437 -1.809 -11.105 1.00 97.69 93 PRO A N 1
ATOM 683 C CA . PRO A 1 93 ? 6.550 -1.477 -12.515 1.00 97.69 93 PRO A CA 1
ATOM 684 C C . PRO A 1 93 ? 7.483 -2.451 -13.240 1.00 97.69 93 PRO A C 1
ATOM 686 O O . PRO A 1 93 ? 8.273 -3.169 -12.615 1.00 97.69 93 PRO A O 1
ATOM 689 N N . VAL A 1 94 ? 7.382 -2.488 -14.567 1.00 97.75 94 VAL A N 1
ATOM 690 C CA . VAL A 1 94 ? 8.189 -3.376 -15.415 1.00 97.75 94 VAL A CA 1
ATOM 691 C C . VAL A 1 94 ? 8.811 -2.602 -16.570 1.00 97.75 94 VAL A C 1
ATOM 693 O O . VAL A 1 94 ? 8.244 -1.625 -17.051 1.00 97.75 94 VAL A O 1
ATOM 696 N N . ALA A 1 95 ? 9.993 -3.035 -17.006 1.00 97.75 95 ALA A N 1
ATOM 697 C CA . ALA A 1 95 ? 10.618 -2.541 -18.225 1.00 97.75 95 ALA A CA 1
ATOM 698 C C . ALA A 1 95 ? 10.461 -3.580 -19.334 1.00 97.75 95 ALA A C 1
ATOM 700 O O . ALA A 1 95 ? 10.926 -4.715 -19.196 1.00 97.75 95 ALA A O 1
ATOM 701 N N . ASP A 1 96 ? 9.836 -3.176 -20.433 1.00 97.62 96 ASP A N 1
ATOM 702 C CA . ASP A 1 96 ? 9.832 -3.959 -21.657 1.00 97.62 96 ASP A CA 1
ATOM 703 C C . ASP A 1 96 ? 11.243 -3.976 -22.258 1.00 97.62 96 ASP A C 1
ATOM 705 O O . ASP A 1 96 ? 11.939 -2.949 -22.255 1.00 97.62 96 ASP A O 1
ATOM 709 N N . PRO A 1 97 ? 11.694 -5.133 -22.771 1.00 96.19 97 PRO A N 1
ATOM 710 C CA . PRO A 1 97 ? 13.027 -5.255 -23.329 1.00 96.19 97 PRO A CA 1
ATOM 711 C C . PRO A 1 97 ? 13.181 -4.370 -24.567 1.00 96.19 97 PRO A C 1
ATOM 713 O O . PRO A 1 97 ? 12.251 -4.196 -25.357 1.00 96.19 97 PRO A O 1
ATOM 716 N N . ALA A 1 98 ? 14.393 -3.857 -24.761 1.00 96.56 98 ALA A N 1
ATOM 717 C CA . ALA A 1 98 ? 14.746 -3.169 -25.989 1.00 96.56 98 ALA A CA 1
ATOM 718 C C . ALA A 1 98 ? 14.714 -4.120 -27.189 1.00 96.56 98 ALA A C 1
ATOM 720 O O . ALA A 1 98 ? 14.913 -5.332 -27.069 1.00 96.56 98 ALA A O 1
ATOM 721 N N . THR A 1 99 ? 14.500 -3.544 -28.364 1.00 95.31 99 THR A N 1
ATOM 722 C CA . THR A 1 99 ? 14.505 -4.263 -29.637 1.00 95.31 99 THR A CA 1
ATOM 723 C C . THR A 1 99 ? 15.601 -3.721 -30.547 1.00 95.31 99 THR A C 1
ATOM 725 O O . THR A 1 99 ? 16.295 -2.752 -30.237 1.00 95.31 99 THR A O 1
ATOM 728 N N . CYS A 1 100 ? 15.737 -4.338 -31.715 1.00 94.88 100 CYS A N 1
ATOM 729 C CA . CYS A 1 100 ? 16.637 -3.886 -32.769 1.00 94.88 100 CYS A CA 1
ATOM 730 C C . CYS A 1 100 ? 16.194 -2.617 -33.474 1.00 94.88 100 CYS A C 1
ATOM 732 O O . CYS A 1 100 ? 16.969 -2.054 -34.244 1.00 94.88 100 CYS A O 1
ATOM 734 N N . ASP A 1 101 ? 14.973 -2.155 -33.212 1.00 94.88 101 ASP A N 1
ATOM 735 C CA . ASP A 1 101 ? 14.395 -0.985 -33.858 1.00 94.88 101 ASP A CA 1
ATOM 736 C C . ASP A 1 101 ? 14.077 0.137 -32.871 1.00 94.88 101 ASP A C 1
ATOM 738 O O . ASP A 1 101 ? 14.168 1.304 -33.260 1.00 94.88 101 ASP A O 1
ATOM 742 N N . ALA A 1 102 ? 13.824 -0.196 -31.604 1.00 96.25 102 ALA A N 1
ATOM 743 C CA . ALA A 1 102 ? 13.411 0.732 -30.557 1.00 96.25 102 ALA A CA 1
ATOM 744 C C . ALA A 1 102 ? 14.082 0.435 -29.206 1.00 96.25 102 ALA A C 1
ATOM 746 O O .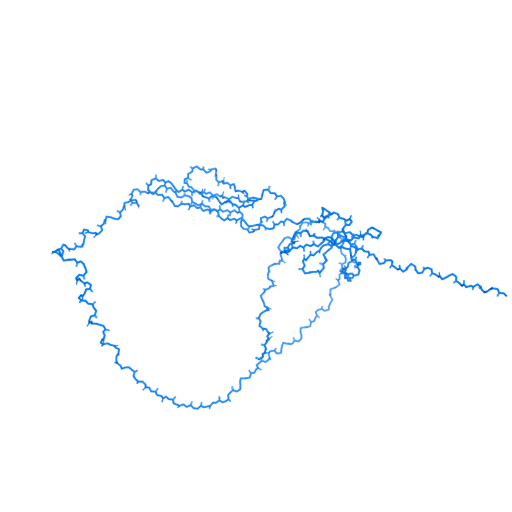 ALA A 1 102 ? 14.415 -0.713 -28.904 1.00 96.25 102 ALA A O 1
ATOM 747 N N . ASP A 1 103 ? 14.228 1.479 -28.390 1.00 97.25 103 ASP A N 1
ATOM 748 C CA . ASP A 1 103 ? 14.591 1.359 -26.977 1.00 97.25 103 ASP A CA 1
ATOM 749 C C . ASP A 1 103 ? 13.541 0.548 -26.201 1.00 97.25 103 ASP A C 1
ATOM 751 O O . ASP A 1 103 ? 12.413 0.344 -26.662 1.00 97.25 103 ASP A O 1
ATOM 755 N N . GLY A 1 104 ? 13.918 0.087 -25.009 1.00 96.62 104 GLY A N 1
ATOM 756 C CA . GLY A 1 104 ? 12.971 -0.473 -24.053 1.00 96.62 104 GLY A CA 1
ATOM 757 C C . GLY A 1 104 ? 11.955 0.576 -23.597 1.00 96.62 104 GLY A C 1
ATOM 758 O O . GLY A 1 104 ? 12.125 1.780 -23.800 1.00 96.62 104 GLY A O 1
ATOM 759 N N . SER A 1 105 ? 10.890 0.119 -22.946 1.00 97.12 105 SER A N 1
ATOM 760 C CA . SER A 1 105 ? 9.828 0.998 -22.452 1.00 97.12 105 SER A CA 1
ATOM 761 C C . SER A 1 105 ? 9.553 0.748 -20.978 1.00 97.12 105 SER A C 1
ATOM 763 O O . SER A 1 105 ? 9.597 -0.392 -20.527 1.00 97.12 105 SER A O 1
ATOM 765 N N . LEU A 1 106 ? 9.272 1.808 -20.219 1.00 97.62 106 LEU A N 1
ATOM 766 C CA . LEU A 1 106 ? 8.820 1.700 -18.836 1.00 97.62 106 LEU A CA 1
ATOM 767 C C . LEU A 1 106 ? 7.293 1.575 -18.808 1.00 97.62 106 LEU A C 1
ATOM 769 O O . LEU A 1 106 ? 6.586 2.488 -19.232 1.00 97.62 106 LEU A O 1
ATOM 773 N N . VAL A 1 107 ? 6.789 0.472 -18.261 1.00 97.50 107 VAL A N 1
ATOM 774 C CA . VAL A 1 107 ? 5.357 0.216 -18.090 1.00 97.50 107 VAL A CA 1
ATOM 775 C C . VAL A 1 107 ? 4.997 0.370 -16.616 1.00 97.50 107 VAL A C 1
ATOM 777 O O . VAL A 1 107 ? 5.461 -0.383 -15.753 1.00 97.50 107 VAL A O 1
ATOM 780 N N . LEU A 1 108 ? 4.163 1.369 -16.328 1.00 97.62 108 LEU A N 1
ATOM 781 C CA . LEU A 1 108 ? 3.616 1.614 -14.997 1.00 97.62 108 LEU A CA 1
ATOM 782 C C . LEU A 1 108 ? 2.290 0.855 -14.837 1.00 97.62 108 LEU A C 1
ATOM 784 O O . LEU A 1 108 ? 1.458 0.912 -15.744 1.00 97.62 108 LEU A O 1
ATOM 788 N N . PRO A 1 109 ? 2.068 0.155 -13.715 1.00 97.31 109 PRO A N 1
ATOM 789 C CA . PRO A 1 109 ? 0.811 -0.534 -13.469 1.00 97.31 109 PRO A CA 1
ATOM 790 C C . PRO A 1 109 ? -0.292 0.462 -13.088 1.00 97.31 109 PRO A C 1
ATOM 792 O O . PRO A 1 109 ? -0.038 1.518 -12.505 1.00 97.31 109 PRO A O 1
ATOM 795 N N . GLU A 1 110 ? -1.540 0.095 -13.371 1.00 95.94 110 GLU A N 1
ATOM 796 C CA . GLU A 1 110 ? -2.728 0.833 -12.938 1.00 95.94 110 GLU A CA 1
ATOM 797 C C . GLU A 1 110 ? -3.300 0.154 -11.690 1.00 95.94 110 GLU A C 1
ATOM 799 O O . GLU A 1 110 ? -4.093 -0.782 -11.773 1.00 95.94 110 GLU A O 1
ATOM 804 N N . THR A 1 111 ? -2.847 0.586 -10.513 1.00 94.38 111 THR A N 1
ATOM 805 C CA . THR A 1 111 ? -3.384 0.115 -9.230 1.00 94.38 111 THR A CA 1
ATOM 806 C C . THR A 1 111 ? -4.347 1.155 -8.661 1.00 94.38 111 THR A C 1
ATOM 808 O O . THR A 1 111 ? -4.002 2.331 -8.545 1.00 94.38 111 THR A O 1
ATOM 811 N N . ASP A 1 112 ? -5.551 0.726 -8.275 1.00 94.56 112 ASP A N 1
ATOM 812 C CA . ASP A 1 112 ? -6.560 1.611 -7.689 1.00 94.56 112 ASP A CA 1
ATOM 813 C C . ASP A 1 112 ? -6.017 2.347 -6.453 1.00 94.56 112 ASP A C 1
ATOM 815 O O . ASP A 1 112 ? -5.450 1.744 -5.541 1.00 94.56 112 ASP A O 1
ATOM 819 N N . ASN A 1 113 ? -6.243 3.661 -6.405 1.00 95.00 113 ASN A N 1
ATOM 820 C CA . ASN A 1 113 ? -5.806 4.567 -5.335 1.00 95.00 113 ASN A CA 1
ATOM 821 C C . ASN A 1 113 ? -4.281 4.695 -5.149 1.00 95.00 113 ASN A C 1
ATOM 823 O O . ASN A 1 113 ? -3.825 5.219 -4.127 1.00 95.00 113 ASN A O 1
ATOM 827 N N . VAL A 1 114 ? -3.492 4.261 -6.138 1.00 97.38 114 VAL A N 1
ATOM 828 C CA . VAL A 1 114 ? -2.036 4.428 -6.174 1.00 97.38 114 VAL A CA 1
ATOM 829 C C . VAL A 1 114 ? -1.646 5.272 -7.385 1.00 97.38 114 VAL A C 1
ATOM 831 O O . VAL A 1 114 ? -2.056 5.014 -8.512 1.00 97.38 114 VAL A O 1
ATOM 834 N N . SER A 1 115 ? -0.820 6.286 -7.155 1.00 97.69 115 SER A N 1
ATOM 835 C CA . SER A 1 115 ? -0.160 7.077 -8.193 1.00 97.69 115 SER A CA 1
ATOM 836 C C . SER A 1 115 ? 1.333 6.775 -8.214 1.00 97.69 115 SER A C 1
ATOM 838 O O . SER A 1 115 ? 1.952 6.694 -7.152 1.00 97.69 115 SER A O 1
ATOM 840 N N . TYR A 1 116 ? 1.913 6.669 -9.406 1.00 98.06 116 TYR A N 1
ATOM 841 C CA . TYR A 1 116 ? 3.341 6.424 -9.600 1.00 98.06 116 TYR A CA 1
ATOM 842 C C . TYR A 1 116 ? 4.035 7.679 -10.129 1.00 98.06 116 TYR A C 1
ATOM 844 O O . TYR A 1 116 ? 3.576 8.291 -11.094 1.00 98.06 116 TYR A O 1
ATOM 852 N N . THR A 1 117 ? 5.153 8.049 -9.510 1.00 98.00 117 THR A N 1
ATOM 853 C CA . THR A 1 117 ? 6.042 9.128 -9.960 1.00 98.00 117 THR A CA 1
ATOM 854 C C . THR A 1 117 ? 7.386 8.541 -10.366 1.00 98.00 117 THR A C 1
ATOM 856 O O . THR A 1 117 ? 7.923 7.705 -9.643 1.00 98.00 117 THR A O 1
ATOM 859 N N . VAL A 1 118 ? 7.931 8.974 -11.501 1.00 98.38 118 VAL A N 1
ATOM 860 C CA . VAL A 1 118 ? 9.199 8.472 -12.051 1.00 98.38 118 VAL A CA 1
ATOM 861 C C . VAL A 1 118 ? 10.257 9.566 -11.951 1.00 98.38 118 VAL A C 1
ATOM 863 O O . VAL A 1 118 ? 10.011 10.691 -12.390 1.00 98.38 118 VAL A O 1
ATOM 866 N N . GLU A 1 119 ? 11.417 9.238 -11.383 1.00 97.81 119 GLU A N 1
ATOM 867 C CA . GLU A 1 119 ? 12.575 10.129 -11.300 1.00 97.81 119 GLU A CA 1
ATOM 868 C C . GLU A 1 119 ? 13.842 9.441 -11.849 1.00 97.81 119 GLU A C 1
ATOM 870 O O . GLU A 1 119 ? 14.158 8.329 -11.421 1.00 97.81 119 GLU A O 1
ATOM 875 N N . PRO A 1 120 ? 14.601 10.077 -12.765 1.00 97.25 120 PRO A N 1
ATOM 876 C CA . PRO A 1 120 ? 14.288 11.336 -13.457 1.00 97.25 120 PRO A CA 1
ATOM 877 C C . PRO A 1 120 ? 13.043 11.219 -14.358 1.00 97.25 120 PRO A C 1
ATOM 879 O O . PRO A 1 120 ? 12.516 10.126 -14.551 1.00 97.25 120 PRO A O 1
ATOM 882 N N . GLU A 1 121 ? 12.566 12.346 -14.903 1.00 96.56 121 GLU A N 1
ATOM 883 C CA . GLU A 1 121 ? 11.493 12.324 -15.908 1.00 96.56 121 GLU A CA 1
ATOM 884 C C . GLU A 1 121 ? 11.886 11.377 -17.050 1.00 96.56 121 GLU A C 1
ATOM 886 O O . GLU A 1 121 ? 13.023 11.398 -17.525 1.00 96.56 121 GLU A O 1
ATOM 891 N N . PHE A 1 122 ? 10.958 10.501 -17.433 1.00 94.88 122 PHE A N 1
ATOM 892 C CA . PHE A 1 122 ? 11.232 9.438 -18.389 1.00 94.88 122 PHE A CA 1
ATOM 893 C C . PHE A 1 122 ? 11.527 10.011 -19.784 1.00 94.88 122 PHE A C 1
ATOM 895 O O . PHE A 1 122 ? 10.631 10.553 -20.430 1.00 94.88 122 PHE A O 1
ATOM 902 N N . ASP A 1 123 ? 12.773 9.854 -20.246 1.00 95.94 123 ASP A N 1
ATOM 903 C CA . ASP A 1 123 ? 13.275 10.374 -21.532 1.00 95.94 123 ASP A CA 1
ATOM 904 C C . ASP A 1 123 ? 14.120 9.321 -22.285 1.00 95.94 123 ASP A C 1
ATOM 906 O O . ASP A 1 123 ? 15.139 9.619 -22.907 1.00 95.94 123 ASP A O 1
ATOM 910 N N . GLY A 1 124 ? 13.716 8.047 -22.202 1.00 94.75 124 GLY A N 1
ATOM 911 C CA . GLY A 1 124 ? 14.324 6.942 -22.954 1.00 94.75 124 GLY A CA 1
ATOM 912 C C . GLY A 1 124 ? 15.115 5.948 -22.091 1.00 94.75 124 GLY A C 1
ATOM 913 O O . GLY A 1 124 ? 14.704 5.652 -20.968 1.00 94.75 124 GLY A O 1
ATOM 914 N N . PRO A 1 125 ? 16.211 5.356 -22.594 1.00 97.31 125 PRO A N 1
ATOM 915 C CA . PRO A 1 125 ? 16.951 4.339 -21.855 1.00 97.31 125 PRO A CA 1
ATOM 916 C C . PRO A 1 125 ? 17.752 4.932 -20.693 1.00 97.31 125 PRO A C 1
ATOM 918 O O . PRO A 1 125 ? 18.358 5.997 -20.811 1.00 97.31 125 PRO A O 1
ATOM 921 N N . GLY A 1 126 ? 17.786 4.218 -19.572 1.00 97.56 126 GLY A N 1
ATOM 922 C CA . GLY A 1 126 ? 18.436 4.681 -18.351 1.00 97.56 126 GLY A CA 1
ATOM 923 C C . GLY A 1 126 ? 17.943 3.966 -17.101 1.00 97.56 126 GLY A C 1
ATOM 924 O O . GLY A 1 126 ? 17.102 3.070 -17.167 1.00 97.56 126 GLY A O 1
ATOM 925 N N . ASP A 1 127 ? 18.485 4.379 -15.960 1.00 98.12 127 ASP A N 1
ATOM 926 C CA . ASP A 1 127 ? 18.045 3.935 -14.643 1.00 98.12 127 ASP A CA 1
ATOM 927 C C . ASP A 1 127 ? 17.038 4.934 -14.069 1.00 98.12 127 ASP A C 1
ATOM 929 O O . ASP A 1 127 ? 17.281 6.144 -14.057 1.00 98.12 127 ASP A O 1
ATOM 933 N N . TYR A 1 128 ? 15.922 4.411 -13.576 1.00 98.12 128 TYR A N 1
ATOM 934 C CA . TYR A 1 128 ? 14.805 5.171 -13.037 1.00 98.12 128 TYR A CA 1
ATOM 935 C C . TYR A 1 128 ? 14.429 4.658 -11.652 1.00 98.12 128 TYR A C 1
ATOM 937 O O . TYR A 1 128 ? 14.398 3.449 -11.411 1.00 98.12 128 TYR A O 1
ATOM 945 N N . THR A 1 129 ? 14.066 5.576 -10.765 1.00 98.38 129 THR A N 1
ATOM 946 C CA . THR A 1 129 ? 13.404 5.270 -9.500 1.00 98.38 129 THR A CA 1
ATOM 947 C C . THR A 1 129 ? 11.926 5.606 -9.641 1.00 98.38 129 THR A C 1
ATOM 949 O O . THR A 1 129 ? 11.548 6.750 -9.894 1.00 98.38 129 THR A O 1
ATOM 952 N N . VAL A 1 130 ? 11.075 4.593 -9.495 1.00 98.38 130 VAL A N 1
ATOM 953 C CA . VAL A 1 130 ? 9.621 4.751 -9.503 1.00 98.38 130 VAL A CA 1
ATOM 954 C C . VAL A 1 130 ? 9.101 4.695 -8.073 1.00 98.38 130 VAL A C 1
ATOM 956 O O . VAL A 1 130 ? 9.271 3.686 -7.387 1.00 98.38 130 VAL A O 1
ATOM 959 N N . THR A 1 131 ? 8.418 5.752 -7.645 1.00 98.38 131 THR A N 1
ATOM 960 C CA . THR A 1 131 ? 7.839 5.873 -6.304 1.00 98.38 131 THR A CA 1
ATOM 961 C C . THR A 1 131 ? 6.319 5.800 -6.373 1.00 98.38 131 THR A C 1
ATOM 963 O O . THR A 1 131 ? 5.673 6.593 -7.057 1.00 98.38 131 THR A O 1
ATOM 966 N N . ALA A 1 132 ? 5.737 4.849 -5.649 1.00 98.19 132 ALA A N 1
ATOM 967 C CA . ALA A 1 132 ? 4.301 4.697 -5.473 1.00 98.19 132 ALA A CA 1
ATOM 968 C C . ALA A 1 132 ? 3.810 5.528 -4.277 1.00 98.19 132 ALA A C 1
ATOM 970 O O . ALA A 1 132 ? 4.384 5.467 -3.189 1.00 98.19 132 ALA A O 1
ATOM 971 N N . SER A 1 133 ? 2.723 6.274 -4.468 1.00 97.06 133 SER A N 1
ATOM 972 C CA . SER A 1 133 ? 2.063 7.099 -3.447 1.00 97.06 133 SER A CA 1
ATOM 973 C C . SER A 1 133 ? 0.553 6.864 -3.453 1.00 97.06 133 SER A C 1
ATOM 975 O O . SER A 1 133 ? -0.017 6.585 -4.503 1.00 97.06 133 SER A O 1
ATOM 977 N N . VAL A 1 134 ? -0.107 6.989 -2.299 1.00 96.88 134 VAL A N 1
ATOM 978 C CA . VAL A 1 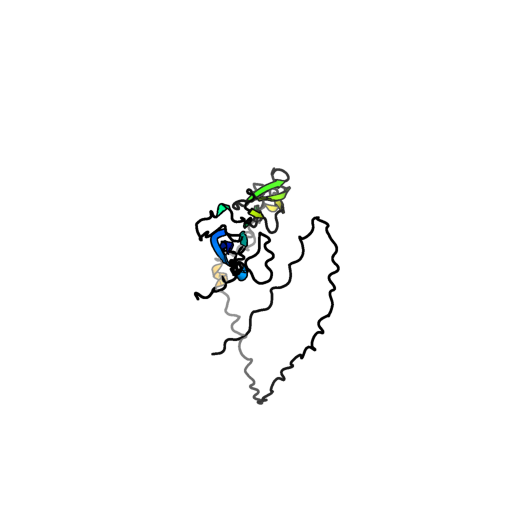134 ? -1.578 6.917 -2.214 1.00 96.88 134 VAL A CA 1
ATOM 979 C C . VAL A 1 134 ? -2.228 8.194 -2.744 1.00 96.88 134 VAL A C 1
ATOM 981 O O . VAL A 1 134 ? -1.695 9.288 -2.555 1.00 96.88 134 VAL A O 1
ATOM 984 N N . THR A 1 135 ? -3.400 8.074 -3.369 1.00 95.06 135 THR A N 1
ATOM 985 C CA . THR A 1 135 ? -4.166 9.233 -3.872 1.00 95.06 135 THR A CA 1
ATOM 986 C C . THR A 1 135 ? -5.181 9.790 -2.871 1.00 95.06 135 THR A C 1
ATOM 988 O O . THR A 1 135 ? -5.705 10.881 -3.084 1.00 95.06 135 THR A O 1
ATOM 991 N N . SER A 1 136 ? -5.484 9.055 -1.798 1.00 91.00 136 SER A N 1
ATOM 992 C CA . SER A 1 136 ? -6.424 9.439 -0.738 1.00 91.00 136 SER A CA 1
ATOM 993 C C . SER A 1 136 ? -5.895 8.999 0.629 1.00 91.00 136 SER A C 1
ATOM 995 O O . SER A 1 136 ? -5.158 8.020 0.739 1.00 91.00 136 SER A O 1
ATOM 997 N N . ASP A 1 137 ? -6.270 9.749 1.662 1.00 85.88 137 ASP A N 1
ATOM 998 C CA . ASP A 1 137 ? -6.003 9.497 3.079 1.00 85.88 137 ASP A CA 1
ATOM 999 C C . ASP A 1 137 ? -6.780 8.306 3.661 1.00 85.88 137 ASP A C 1
ATOM 1001 O O . ASP A 1 137 ? -6.415 7.799 4.723 1.00 85.88 137 ASP A O 1
ATOM 1005 N N . ASP A 1 138 ? -7.781 7.801 2.935 1.00 84.00 138 ASP A N 1
ATOM 1006 C CA . ASP A 1 138 ? -8.503 6.569 3.264 1.00 84.00 138 ASP A CA 1
ATOM 1007 C C . ASP A 1 138 ? -7.667 5.303 3.008 1.00 84.00 138 ASP A C 1
ATOM 1009 O O . ASP A 1 138 ? -8.129 4.192 3.277 1.00 84.00 138 ASP A O 1
ATOM 1013 N N . PHE A 1 139 ? -6.440 5.439 2.494 1.00 88.56 139 PHE A N 1
ATOM 1014 C CA . PHE A 1 139 ? -5.563 4.323 2.159 1.00 88.56 139 PHE A CA 1
ATOM 1015 C C . PHE A 1 139 ? -4.166 4.493 2.744 1.00 88.56 139 PHE A C 1
ATOM 1017 O O . PHE A 1 139 ? -3.617 5.593 2.825 1.00 88.56 139 PHE A O 1
ATOM 1024 N N . VAL A 1 140 ? -3.556 3.368 3.109 1.00 92.19 140 VAL A N 1
ATOM 1025 C CA . VAL A 1 140 ? -2.152 3.302 3.520 1.00 92.19 140 VAL A CA 1
ATOM 1026 C C . VAL A 1 140 ? -1.439 2.283 2.644 1.00 92.19 140 VAL A C 1
ATOM 1028 O O . VAL A 1 140 ? -1.845 1.127 2.544 1.00 92.19 140 VAL A O 1
ATOM 1031 N N . LEU A 1 141 ? -0.350 2.714 2.004 1.00 94.25 141 LEU A N 1
ATOM 1032 C CA . LEU A 1 141 ? 0.528 1.809 1.274 1.00 94.25 141 LEU A CA 1
ATOM 1033 C C . LEU A 1 141 ? 1.322 0.951 2.258 1.00 94.25 141 LEU A C 1
ATOM 1035 O O . LEU A 1 141 ? 2.057 1.462 3.106 1.00 94.25 141 LEU A O 1
ATOM 1039 N N . VAL A 1 142 ? 1.211 -0.362 2.101 1.00 93.88 142 VAL A N 1
ATOM 1040 C CA . VAL A 1 142 ? 2.005 -1.349 2.828 1.00 93.88 142 VAL A CA 1
ATOM 1041 C C . VAL A 1 142 ? 2.956 -2.070 1.873 1.00 93.88 142 VAL A C 1
ATOM 1043 O O . VAL A 1 142 ? 2.631 -2.347 0.719 1.00 93.88 142 VAL A O 1
ATOM 1046 N N . GLY A 1 143 ? 4.154 -2.401 2.357 1.00 95.12 143 GLY A N 1
ATOM 1047 C CA . GLY A 1 143 ? 5.175 -3.095 1.568 1.00 95.12 143 GLY A CA 1
ATOM 1048 C C . GLY A 1 143 ? 6.200 -2.157 0.925 1.00 95.12 143 GLY A C 1
ATOM 1049 O O . GLY A 1 143 ? 6.621 -1.178 1.537 1.00 95.12 143 GLY A O 1
ATOM 1050 N N . LYS A 1 144 ? 6.675 -2.522 -0.272 1.00 95.19 144 LYS A N 1
ATOM 1051 C CA . LYS A 1 144 ? 7.701 -1.776 -1.014 1.00 95.19 144 LYS A CA 1
ATOM 1052 C C . LYS A 1 144 ? 7.032 -0.685 -1.854 1.00 95.19 144 LYS A C 1
ATOM 1054 O O . LYS A 1 144 ? 6.106 -0.984 -2.599 1.00 95.19 144 LYS A O 1
ATOM 1059 N N . THR A 1 145 ? 7.511 0.551 -1.729 1.00 97.31 145 THR A N 1
ATOM 1060 C CA . THR A 1 145 ? 6.949 1.733 -2.409 1.00 97.31 145 THR A CA 1
ATOM 1061 C C . THR A 1 145 ? 7.902 2.369 -3.416 1.00 97.31 145 THR A C 1
ATOM 1063 O O . THR A 1 145 ? 7.456 3.145 -4.246 1.00 97.31 145 THR A O 1
ATOM 1066 N N . GLU A 1 146 ? 9.192 2.046 -3.363 1.00 97.94 146 GLU A N 1
ATOM 1067 C CA . GLU A 1 146 ? 10.212 2.554 -4.287 1.00 97.94 146 GLU A CA 1
ATOM 1068 C C . GLU A 1 146 ? 10.780 1.397 -5.105 1.00 97.94 146 GLU A C 1
ATOM 1070 O O . GLU A 1 146 ? 11.151 0.366 -4.538 1.00 97.94 146 GLU A O 1
ATOM 1075 N N . PHE A 1 147 ? 10.848 1.552 -6.425 1.00 98.25 147 PHE A N 1
ATOM 1076 C CA . PHE A 1 147 ? 11.300 0.528 -7.361 1.00 98.25 147 PHE A CA 1
ATOM 1077 C C . PHE A 1 147 ? 12.387 1.086 -8.276 1.00 98.25 147 PHE A C 1
ATOM 1079 O O . PHE A 1 147 ? 12.136 2.017 -9.033 1.00 98.25 147 PHE A O 1
ATOM 1086 N N . ASP A 1 148 ? 13.569 0.477 -8.241 1.00 98.12 148 ASP A N 1
ATOM 1087 C CA . ASP A 1 148 ? 14.645 0.783 -9.181 1.00 98.12 148 ASP A CA 1
ATOM 1088 C C . ASP A 1 148 ? 14.465 -0.055 -10.450 1.00 98.12 148 ASP A C 1
ATOM 1090 O O . ASP A 1 148 ? 14.389 -1.289 -10.375 1.00 98.12 148 ASP A O 1
ATOM 1094 N N . ILE A 1 149 ? 14.378 0.609 -11.602 1.00 97.88 149 ILE A N 1
ATOM 1095 C CA . ILE A 1 149 ? 14.175 -0.018 -12.910 1.00 97.88 149 ILE A CA 1
ATOM 1096 C C . ILE A 1 149 ? 15.190 0.507 -13.915 1.00 97.88 149 ILE A C 1
ATOM 1098 O O . ILE A 1 149 ? 15.350 1.710 -14.083 1.00 97.88 149 ILE A O 1
ATOM 1102 N N . THR A 1 150 ? 15.810 -0.415 -14.646 1.00 98.06 150 THR A N 1
ATOM 1103 C CA . THR A 1 150 ? 16.682 -0.102 -15.777 1.00 98.06 150 THR A CA 1
ATOM 1104 C C . THR A 1 150 ? 15.936 -0.353 -17.081 1.00 98.06 150 THR A C 1
ATOM 1106 O O . THR A 1 150 ? 15.508 -1.477 -17.354 1.00 98.06 150 THR A O 1
ATOM 1109 N N . VAL A 1 151 ? 15.813 0.682 -17.905 1.00 98.31 151 VAL A N 1
ATOM 1110 C CA . VAL A 1 151 ? 15.270 0.597 -19.262 1.00 98.31 151 VAL A CA 1
ATOM 1111 C C . VAL A 1 151 ? 16.434 0.504 -20.241 1.00 98.31 151 VAL A C 1
ATOM 1113 O O . VAL A 1 151 ? 17.272 1.404 -20.319 1.00 98.31 151 VAL A O 1
ATOM 1116 N N . GLY A 1 152 ? 16.504 -0.608 -20.972 1.00 96.81 152 GLY A N 1
ATOM 1117 C CA . GLY A 1 152 ? 17.570 -0.857 -21.940 1.00 96.81 152 GLY A CA 1
ATOM 1118 C C . GLY A 1 152 ? 17.470 0.054 -23.161 1.00 96.81 152 GLY A C 1
ATOM 1119 O O . GLY A 1 152 ? 16.376 0.341 -23.640 1.00 96.81 152 GLY A O 1
ATOM 1120 N N . GLY A 1 153 ? 18.617 0.481 -23.686 1.00 97.06 153 GLY A N 1
ATOM 1121 C CA . GLY A 1 153 ? 18.685 1.123 -24.998 1.00 97.06 153 GLY A CA 1
ATOM 1122 C C . GLY A 1 153 ? 18.532 0.115 -26.127 1.00 97.06 153 GLY A C 1
ATOM 1123 O O . GLY A 1 153 ? 18.722 -1.086 -25.926 1.00 97.06 153 GLY A O 1
ATOM 1124 N N . LYS A 1 154 ? 18.210 0.625 -27.314 1.00 96.50 154 LYS A N 1
ATOM 1125 C CA . LYS A 1 154 ? 18.148 -0.121 -28.567 1.00 96.50 154 LYS A CA 1
ATOM 1126 C C . LYS A 1 154 ? 19.343 -1.067 -28.704 1.00 96.50 154 LYS A C 1
ATOM 1128 O O . LYS A 1 154 ? 20.490 -0.663 -28.498 1.00 96.50 154 LYS A O 1
ATOM 1133 N N . LEU A 1 155 ? 19.058 -2.312 -29.079 1.00 95.00 155 LEU A N 1
ATOM 1134 C CA . LEU A 1 155 ? 20.082 -3.340 -29.234 1.00 95.00 155 LEU A CA 1
ATOM 1135 C C . LEU A 1 155 ? 21.073 -2.958 -30.340 1.00 95.00 155 LEU A C 1
ATOM 1137 O O . LEU A 1 155 ? 20.717 -2.323 -31.340 1.00 95.00 155 LEU A O 1
ATOM 1141 N N . SER A 1 156 ? 22.335 -3.336 -30.152 1.00 92.19 156 SER A N 1
ATOM 1142 C CA . SER A 1 156 ? 23.373 -3.079 -31.149 1.00 92.19 156 SER A CA 1
ATOM 1143 C C . SER A 1 156 ? 23.158 -3.929 -32.408 1.00 92.19 156 SER A C 1
ATOM 1145 O O . SER A 1 156 ? 22.585 -5.014 -32.357 1.00 92.19 156 SER A O 1
ATOM 1147 N N . SER A 1 157 ? 23.662 -3.477 -33.563 1.00 83.44 157 SER A N 1
ATOM 1148 C CA . SER A 1 157 ? 23.555 -4.226 -34.830 1.00 83.44 157 SER A CA 1
ATOM 1149 C C . SER A 1 157 ? 24.149 -5.637 -34.763 1.00 83.44 157 SER A C 1
ATOM 1151 O O . SER A 1 157 ? 23.738 -6.513 -35.518 1.00 83.44 157 SER A O 1
ATOM 1153 N N . GLU A 1 158 ? 25.109 -5.858 -33.864 1.00 85.19 158 GLU A N 1
ATOM 1154 C CA . GLU A 1 158 ? 25.733 -7.165 -33.647 1.00 85.19 158 GLU A CA 1
ATOM 1155 C C . GLU A 1 158 ? 24.779 -8.123 -32.918 1.00 85.19 158 GLU A C 1
ATOM 1157 O O . GLU A 1 158 ? 24.648 -9.276 -33.316 1.00 85.19 158 GLU A O 1
ATOM 1162 N N . GLU A 1 159 ? 24.046 -7.633 -31.914 1.00 85.25 159 GLU A N 1
ATOM 1163 C CA . GLU A 1 159 ? 23.010 -8.393 -31.192 1.00 85.25 159 GLU A CA 1
ATOM 1164 C C . GLU A 1 159 ? 21.744 -8.611 -32.032 1.00 85.25 159 GLU A C 1
ATOM 1166 O O . GLU A 1 159 ? 20.951 -9.508 -31.757 1.00 85.25 159 GLU A O 1
ATOM 1171 N N . CYS A 1 160 ? 21.572 -7.788 -33.064 1.00 86.94 160 CYS A N 1
ATOM 1172 C CA . CYS A 1 160 ? 20.449 -7.813 -33.993 1.00 86.94 160 CYS A CA 1
ATOM 1173 C C . CYS A 1 160 ? 20.688 -8.630 -35.252 1.00 86.94 160 CYS A C 1
ATOM 1175 O O . CYS A 1 160 ? 19.808 -8.697 -36.112 1.00 86.94 160 CYS A O 1
ATOM 1177 N N . THR A 1 161 ? 21.873 -9.220 -35.394 1.00 83.00 161 THR A N 1
ATOM 1178 C CA . THR A 1 161 ? 22.113 -10.133 -36.501 1.00 83.00 161 THR A CA 1
ATOM 1179 C C . THR A 1 161 ? 21.359 -11.415 -36.186 1.00 83.00 161 THR A C 1
ATOM 1181 O O . THR A 1 161 ? 21.731 -12.164 -35.282 1.00 83.00 161 THR A O 1
ATOM 1184 N N . GLU A 1 162 ? 20.254 -11.621 -36.902 1.00 76.94 162 GLU A N 1
ATOM 1185 C CA . GLU A 1 162 ? 19.537 -12.891 -36.925 1.00 76.94 162 GLU A CA 1
ATOM 1186 C C . GLU A 1 162 ? 20.585 -13.993 -37.135 1.00 76.94 162 GLU A C 1
ATOM 1188 O O . GLU A 1 162 ? 21.455 -13.814 -37.996 1.00 76.94 162 GLU A O 1
ATOM 1193 N N . PRO A 1 163 ? 20.608 -15.058 -36.308 1.00 71.31 163 PRO A N 1
ATOM 1194 C CA . PRO A 1 163 ? 21.616 -16.096 -36.456 1.00 71.31 163 PRO A CA 1
ATOM 1195 C C . PRO A 1 163 ? 21.562 -16.559 -37.906 1.00 71.31 163 PRO A C 1
ATOM 1197 O O . PRO A 1 163 ? 20.497 -16.989 -38.348 1.00 71.31 163 PRO A O 1
ATOM 1200 N N . GLU A 1 164 ? 22.669 -16.388 -38.647 1.00 68.94 164 GLU A N 1
ATOM 1201 C CA . GLU A 1 164 ? 22.744 -16.857 -40.028 1.00 68.94 164 GLU A CA 1
ATOM 1202 C C . GLU A 1 164 ? 22.240 -18.290 -40.012 1.00 68.94 164 GLU A C 1
ATOM 1204 O O . GLU A 1 164 ? 22.781 -19.109 -39.265 1.00 68.94 164 GLU A O 1
ATOM 1209 N N . GLU A 1 165 ? 21.139 -18.542 -40.725 1.00 65.56 165 GLU A N 1
ATOM 1210 C CA . GLU A 1 165 ? 20.474 -19.834 -40.720 1.00 65.56 165 GLU A CA 1
ATOM 1211 C C . GLU A 1 165 ? 21.556 -20.906 -40.915 1.00 65.56 165 GLU A C 1
ATOM 1213 O O . GLU A 1 165 ? 22.158 -21.022 -41.986 1.00 65.56 165 GLU A O 1
ATOM 1218 N N . GLU A 1 166 ? 21.831 -21.705 -39.875 1.00 61.09 166 GLU A N 1
ATOM 1219 C CA . GLU A 1 166 ? 22.770 -22.833 -39.964 1.00 61.09 166 GLU A CA 1
ATOM 1220 C C . GLU A 1 166 ? 22.265 -23.917 -40.948 1.00 61.09 166 GLU A C 1
ATOM 1222 O O . GLU A 1 166 ? 22.889 -24.966 -41.115 1.00 61.09 166 GLU A O 1
ATOM 1227 N N . ASP A 1 167 ? 21.181 -23.640 -41.680 1.00 58.16 167 ASP A N 1
ATOM 1228 C CA . ASP A 1 167 ? 20.674 -24.388 -42.826 1.00 58.16 167 ASP A CA 1
ATOM 1229 C C . ASP A 1 167 ? 21.688 -24.500 -43.983 1.00 58.16 167 ASP A C 1
ATOM 1231 O O . ASP A 1 167 ? 21.502 -25.325 -44.879 1.00 58.16 167 ASP A O 1
ATOM 1235 N N . VAL A 1 168 ? 22.812 -23.770 -43.953 1.00 57.66 168 VAL A N 1
ATOM 1236 C CA . VAL A 1 168 ? 23.916 -23.927 -44.927 1.00 57.66 168 VAL A CA 1
ATOM 1237 C C . VAL A 1 168 ? 24.958 -24.986 -44.505 1.00 57.66 168 VAL A C 1
ATOM 1239 O O . VAL A 1 168 ? 25.821 -25.358 -45.304 1.00 57.66 168 VAL A O 1
ATOM 1242 N N . LEU A 1 169 ? 24.880 -25.542 -43.288 1.00 56.75 169 LEU A N 1
ATOM 1243 C CA . LEU A 1 169 ? 25.779 -26.614 -42.821 1.00 56.75 169 LEU A CA 1
ATOM 1244 C C . LEU A 1 169 ? 25.119 -27.991 -42.698 1.00 56.75 169 LEU A C 1
ATOM 1246 O O . LEU A 1 169 ? 25.751 -28.931 -42.206 1.00 56.75 169 LEU A O 1
ATOM 1250 N N . LEU A 1 170 ? 23.906 -28.176 -43.220 1.00 62.53 170 LEU A N 1
ATOM 1251 C CA . LEU A 1 170 ? 23.488 -29.525 -43.583 1.00 62.53 170 LEU A CA 1
ATOM 1252 C C . LEU A 1 170 ? 24.263 -29.913 -44.852 1.00 62.53 170 LEU A C 1
ATOM 1254 O O . LEU A 1 170 ? 24.076 -29.271 -45.886 1.00 62.53 170 LEU A O 1
ATOM 1258 N N . PRO A 1 171 ? 25.151 -30.933 -44.817 1.00 62.03 171 PRO A N 1
ATOM 1259 C CA . PRO A 1 171 ? 25.759 -31.428 -46.040 1.00 62.03 171 PRO A CA 1
ATOM 1260 C C . PRO A 1 171 ? 24.620 -31.781 -46.987 1.00 62.03 171 PRO A C 1
ATOM 1262 O O . PRO A 1 171 ? 23.686 -32.478 -46.584 1.00 62.03 171 PRO A O 1
ATOM 1265 N N . ASP A 1 172 ? 24.705 -31.265 -48.209 1.00 57.97 172 ASP A N 1
ATOM 1266 C CA . ASP A 1 172 ? 23.776 -31.495 -49.305 1.00 57.97 172 ASP A CA 1
ATOM 1267 C C . ASP A 1 172 ? 23.629 -33.013 -49.510 1.00 57.97 172 ASP A C 1
ATOM 1269 O O . ASP A 1 172 ? 24.385 -33.676 -50.224 1.00 57.97 172 ASP A O 1
ATOM 1273 N N . THR A 1 173 ? 22.709 -33.617 -48.760 1.00 57.78 173 THR A N 1
ATOM 1274 C CA . THR A 1 173 ? 22.500 -35.063 -48.671 1.00 57.78 173 THR A CA 1
ATOM 1275 C C . THR A 1 173 ? 21.577 -35.465 -49.811 1.00 57.78 173 THR A C 1
ATOM 1277 O O . THR A 1 173 ? 20.521 -36.055 -49.612 1.00 57.78 173 THR A O 1
ATOM 1280 N N . GLY A 1 174 ? 21.970 -35.104 -51.036 1.00 59.34 174 GLY A N 1
ATOM 1281 C CA . GLY A 1 174 ? 21.461 -35.663 -52.289 1.00 59.34 174 GLY A CA 1
ATOM 1282 C C . GLY A 1 174 ? 19.938 -35.773 -52.415 1.00 59.34 174 GLY A C 1
ATOM 1283 O O . GLY A 1 174 ? 19.461 -36.750 -52.989 1.00 59.34 174 GLY A O 1
ATOM 1284 N N . GLY A 1 175 ? 19.168 -34.819 -51.880 1.00 58.59 175 GLY A N 1
ATOM 1285 C CA . GLY A 1 175 ? 17.708 -34.802 -52.017 1.00 58.59 175 GLY A CA 1
ATOM 1286 C C . GLY A 1 175 ? 16.960 -35.910 -51.264 1.00 58.59 175 GLY A C 1
ATOM 1287 O O . GLY A 1 175 ? 15.830 -36.237 -51.636 1.00 58.59 175 GLY A O 1
ATOM 1288 N N . LEU A 1 176 ? 17.549 -36.501 -50.220 1.00 58.75 176 LEU A N 1
ATOM 1289 C CA . LEU A 1 176 ? 16.822 -37.422 -49.348 1.00 58.75 176 LEU A CA 1
ATOM 1290 C C . LEU A 1 176 ? 16.077 -36.636 -48.263 1.00 58.75 176 LEU A C 1
ATOM 1292 O O . LEU A 1 176 ? 16.701 -35.939 -47.466 1.00 58.75 176 LEU A O 1
ATOM 1296 N N . PRO A 1 177 ? 14.743 -36.737 -48.192 1.00 58.12 177 PRO A N 1
ATOM 1297 C CA . PRO A 1 177 ? 13.990 -36.003 -47.195 1.00 58.12 177 PRO A CA 1
ATOM 1298 C C . PRO A 1 177 ? 14.277 -36.547 -45.785 1.00 58.12 177 PRO A C 1
ATOM 1300 O O . PRO A 1 177 ? 14.341 -37.757 -45.563 1.00 58.12 177 PRO A O 1
ATOM 1303 N N . LEU A 1 178 ? 14.421 -35.633 -44.823 1.00 55.84 178 LEU A N 1
ATOM 1304 C CA . LEU A 1 178 ? 14.912 -35.870 -43.455 1.00 55.84 178 LEU A CA 1
ATOM 1305 C C . LEU A 1 178 ? 14.131 -36.950 -42.672 1.00 55.84 178 LEU A C 1
ATOM 1307 O O . LEU A 1 178 ? 14.672 -37.597 -41.776 1.00 55.84 178 LEU A O 1
ATOM 1311 N N . TRP A 1 179 ? 12.879 -37.225 -43.051 1.00 61.00 179 TRP A N 1
ATOM 1312 C CA . TRP A 1 179 ? 12.077 -38.313 -42.479 1.00 61.00 179 TRP A CA 1
ATOM 1313 C C . TRP A 1 179 ? 12.622 -39.716 -42.797 1.00 61.00 179 TRP A C 1
ATOM 1315 O O . TRP A 1 179 ? 12.343 -40.651 -42.049 1.00 61.00 179 TRP A O 1
ATOM 1325 N N . ILE A 1 180 ? 13.439 -39.883 -43.844 1.00 58.53 180 ILE A N 1
ATOM 1326 C CA . ILE A 1 180 ? 14.091 -41.166 -44.156 1.00 58.53 180 ILE A CA 1
ATOM 1327 C C . ILE A 1 180 ? 15.174 -41.506 -43.117 1.00 58.53 180 ILE A C 1
ATOM 1329 O O . ILE A 1 180 ? 15.338 -42.678 -42.776 1.00 58.53 180 ILE A O 1
ATOM 1333 N N . LEU A 1 181 ? 15.854 -40.509 -42.536 1.00 53.19 181 LEU A N 1
ATOM 1334 C CA . LEU A 1 181 ? 16.836 -40.734 -41.465 1.00 53.19 181 LEU A CA 1
ATOM 1335 C C . LEU A 1 181 ? 16.176 -41.095 -40.121 1.00 53.19 181 LEU A C 1
ATOM 1337 O O . LEU A 1 181 ? 16.760 -41.841 -39.339 1.00 53.19 181 LEU A O 1
ATOM 1341 N N . LEU A 1 182 ? 14.936 -40.657 -39.879 1.00 55.81 182 LEU A N 1
ATOM 1342 C CA . LEU A 1 182 ? 14.172 -40.976 -38.662 1.00 55.81 182 LEU A CA 1
ATOM 1343 C C . LEU A 1 182 ? 13.567 -42.393 -38.653 1.00 55.81 182 LEU A C 1
ATOM 1345 O O . LEU A 1 182 ? 13.257 -42.921 -37.587 1.00 55.81 182 LEU A O 1
ATOM 1349 N N . ILE A 1 183 ? 13.429 -43.045 -39.813 1.00 56.50 183 ILE A N 1
ATOM 1350 C CA . ILE A 1 183 ? 12.881 -44.413 -39.914 1.00 56.50 183 ILE A CA 1
ATOM 1351 C C . ILE A 1 183 ? 13.980 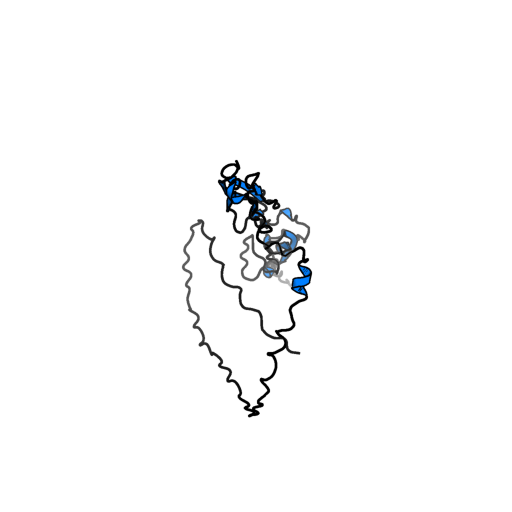-45.486 -39.765 1.00 56.50 183 ILE A C 1
ATOM 1353 O O . ILE A 1 183 ? 13.685 -46.640 -39.455 1.00 56.50 183 ILE A O 1
ATOM 1357 N N . ALA A 1 184 ? 15.259 -45.122 -39.907 1.00 52.59 184 ALA A N 1
ATOM 1358 C CA . ALA A 1 184 ? 16.378 -46.069 -39.888 1.00 52.59 184 ALA A CA 1
ATOM 1359 C C . ALA A 1 184 ? 16.981 -46.365 -38.494 1.00 52.59 184 ALA A C 1
ATOM 1361 O O . ALA A 1 184 ? 17.987 -47.070 -38.409 1.00 52.59 184 ALA A O 1
ATOM 1362 N N . GLY A 1 185 ? 16.377 -45.914 -37.388 1.00 51.38 185 GLY A N 1
ATOM 1363 C CA . GLY A 1 185 ? 16.830 -46.332 -36.055 1.00 51.38 185 GLY A CA 1
ATOM 1364 C C . GLY A 1 185 ? 15.867 -45.996 -34.919 1.00 51.38 185 GLY A C 1
ATOM 1365 O O . GLY A 1 185 ? 15.892 -44.883 -34.406 1.00 51.38 185 GLY A O 1
ATOM 1366 N N . PRO A 1 186 ? 15.080 -46.989 -34.461 1.00 50.22 186 PRO A N 1
ATOM 1367 C CA . PRO A 1 186 ? 15.299 -47.477 -33.099 1.00 50.22 186 PRO A CA 1
ATOM 1368 C C . PRO A 1 186 ? 15.220 -49.014 -33.028 1.00 50.22 186 PRO A C 1
ATOM 1370 O O . PRO A 1 186 ? 14.368 -49.579 -32.350 1.00 50.22 186 PRO A O 1
ATOM 1373 N N . MET A 1 187 ? 16.110 -49.723 -33.727 1.00 50.84 187 MET A N 1
ATOM 1374 C CA . MET A 1 187 ? 16.223 -51.193 -33.628 1.00 50.84 187 MET A CA 1
ATOM 1375 C C . MET A 1 187 ? 17.465 -51.664 -32.850 1.00 50.84 187 MET A C 1
ATOM 1377 O O . MET A 1 187 ? 17.829 -52.833 -32.915 1.00 50.84 187 MET A O 1
ATOM 1381 N N . THR A 1 188 ? 18.111 -50.794 -32.070 1.00 53.34 188 THR A N 1
ATOM 1382 C CA . THR A 1 188 ? 19.311 -51.151 -31.283 1.00 53.34 188 THR A CA 1
ATOM 1383 C C . THR A 1 188 ? 19.311 -50.574 -29.863 1.00 53.34 188 THR A C 1
ATOM 1385 O O . THR A 1 188 ? 20.343 -50.165 -29.349 1.00 53.34 188 THR A O 1
ATOM 1388 N N . ALA A 1 189 ? 18.163 -50.588 -29.177 1.00 46.06 189 ALA A N 1
ATOM 1389 C CA . ALA A 1 189 ? 18.124 -50.368 -27.721 1.00 46.06 189 ALA A CA 1
ATOM 1390 C C . ALA A 1 189 ? 17.133 -51.279 -26.966 1.00 46.06 189 ALA A C 1
ATOM 1392 O O . ALA A 1 189 ? 16.850 -51.053 -25.796 1.00 46.06 189 ALA A O 1
ATOM 1393 N N . ALA A 1 190 ? 16.637 -52.353 -27.594 1.00 47.50 190 ALA A N 1
ATOM 1394 C CA . ALA A 1 190 ? 15.806 -53.374 -26.936 1.00 47.50 190 ALA A CA 1
ATOM 1395 C C . ALA A 1 190 ? 16.619 -54.585 -26.419 1.00 47.50 190 ALA A C 1
ATOM 1397 O O . ALA A 1 190 ? 16.063 -55.646 -26.151 1.00 47.50 190 ALA A O 1
ATOM 1398 N N . GLY A 1 191 ? 17.945 -54.447 -26.294 1.00 43.38 191 GLY A N 1
ATOM 1399 C CA . GLY A 1 191 ? 18.873 -55.549 -26.009 1.00 43.38 191 GLY A CA 1
ATOM 1400 C C . GLY A 1 191 ? 19.599 -55.493 -24.663 1.00 43.38 191 GLY A C 1
ATOM 1401 O O . GLY A 1 191 ? 20.630 -56.143 -24.538 1.00 43.38 191 GLY A O 1
ATOM 1402 N N . LEU A 1 192 ? 19.130 -54.722 -23.672 1.00 41.97 192 LEU A N 1
ATOM 1403 C CA . LEU A 1 192 ? 19.808 -54.642 -22.363 1.00 41.97 192 LEU A CA 1
ATOM 1404 C C . LEU A 1 192 ? 18.867 -54.491 -21.153 1.00 41.97 192 LEU A C 1
ATOM 1406 O O . LEU A 1 192 ? 19.243 -53.935 -20.128 1.00 41.97 192 LEU A O 1
ATOM 1410 N N . ILE A 1 193 ? 17.648 -55.033 -21.240 1.00 49.69 193 ILE A N 1
ATOM 1411 C CA . ILE A 1 193 ? 16.758 -55.199 -20.075 1.00 49.69 193 ILE A CA 1
ATOM 1412 C C . ILE A 1 193 ? 16.367 -56.672 -19.940 1.00 49.69 193 ILE A C 1
ATOM 1414 O O . ILE A 1 193 ? 15.198 -57.032 -20.017 1.00 49.69 193 ILE A O 1
ATOM 1418 N N . ILE A 1 194 ? 17.347 -57.562 -19.759 1.00 50.97 194 ILE A N 1
ATOM 1419 C CA . ILE A 1 194 ? 17.088 -58.913 -19.245 1.00 50.97 194 ILE A CA 1
ATOM 1420 C C . ILE A 1 194 ? 18.194 -59.276 -18.240 1.00 50.97 194 ILE A C 1
ATOM 1422 O O . ILE A 1 194 ? 19.368 -59.311 -18.589 1.00 50.97 194 ILE A O 1
ATOM 1426 N N . LEU A 1 195 ? 17.752 -59.601 -17.015 1.00 50.84 195 LEU A N 1
ATOM 1427 C CA . LEU A 1 195 ? 18.450 -60.258 -15.893 1.00 50.84 195 LEU A CA 1
ATOM 1428 C C . LEU A 1 195 ? 19.113 -59.368 -14.833 1.00 50.84 195 LEU A C 1
ATOM 1430 O O . LEU A 1 195 ? 20.328 -59.362 -14.699 1.00 50.84 195 LEU A O 1
ATOM 1434 N N . MET A 1 196 ? 18.302 -58.839 -13.910 1.00 47.41 196 MET A N 1
ATOM 1435 C CA . MET A 1 196 ? 18.568 -59.096 -12.486 1.00 47.41 196 MET A CA 1
ATOM 1436 C C . MET A 1 196 ? 17.286 -59.552 -11.787 1.00 47.41 196 MET A C 1
ATOM 1438 O O . MET A 1 196 ? 16.386 -58.787 -11.448 1.00 47.41 196 MET A O 1
ATOM 1442 N N . ARG A 1 197 ? 17.196 -60.877 -11.666 1.00 44.19 197 ARG A N 1
ATOM 1443 C CA . ARG A 1 197 ? 16.120 -61.653 -11.060 1.00 44.19 197 ARG A CA 1
ATOM 1444 C C . ARG A 1 197 ? 16.509 -61.934 -9.604 1.00 44.19 197 ARG A C 1
ATOM 1446 O O . ARG A 1 197 ? 17.527 -62.567 -9.383 1.00 44.19 197 ARG A O 1
ATOM 1453 N N . ARG A 1 198 ? 15.657 -61.478 -8.679 1.00 47.12 198 ARG A N 1
ATOM 1454 C CA . ARG A 1 198 ? 15.338 -61.992 -7.326 1.00 47.12 198 ARG A CA 1
ATOM 1455 C C . ARG A 1 198 ? 16.442 -62.647 -6.479 1.00 47.12 198 ARG A C 1
ATOM 1457 O O . ARG A 1 198 ? 16.881 -63.744 -6.794 1.00 47.12 198 ARG A O 1
ATOM 1464 N N . GLU A 1 199 ? 16.540 -62.162 -5.243 1.00 53.81 199 GLU A N 1
ATOM 1465 C CA . GLU A 1 199 ? 16.564 -63.031 -4.058 1.00 53.81 199 GLU A CA 1
ATOM 1466 C C . GLU A 1 199 ? 15.471 -62.601 -3.059 1.00 53.81 199 GLU A C 1
ATOM 1468 O O . GLU A 1 199 ? 15.297 -61.402 -2.828 1.00 53.81 199 GLU A O 1
ATOM 1473 N N . PRO A 1 200 ? 14.701 -63.541 -2.477 1.00 58.09 200 PRO A N 1
ATOM 1474 C CA . PRO A 1 200 ? 13.848 -63.289 -1.328 1.00 58.09 200 PRO A CA 1
ATOM 1475 C C . PRO A 1 200 ? 14.598 -63.665 -0.044 1.00 58.09 200 PRO A C 1
ATOM 1477 O O . PRO A 1 200 ? 14.891 -64.837 0.182 1.00 58.09 200 PRO A O 1
ATOM 1480 N N . VAL A 1 201 ? 14.847 -62.697 0.836 1.00 55.38 201 VAL A N 1
ATOM 1481 C CA . VAL A 1 201 ? 15.245 -62.995 2.217 1.00 55.38 201 VAL A CA 1
ATOM 1482 C C . VAL A 1 201 ? 14.059 -62.704 3.122 1.00 55.38 201 VAL A C 1
ATOM 1484 O O . VAL A 1 201 ? 13.726 -61.564 3.434 1.00 55.38 201 VAL A O 1
ATOM 1487 N N . SER A 1 202 ? 13.385 -63.780 3.509 1.00 60.16 202 SER A N 1
ATOM 1488 C CA . SER A 1 202 ? 12.534 -63.827 4.694 1.00 60.16 202 SER A CA 1
ATOM 1489 C C . SER A 1 202 ? 13.429 -63.652 5.916 1.00 60.16 202 SER A C 1
ATOM 1491 O O . SER A 1 202 ? 14.389 -64.395 5.990 1.00 60.16 202 SER A O 1
ATOM 1493 N N . TYR A 1 203 ? 13.118 -62.767 6.869 1.00 42.66 203 TYR A N 1
ATOM 1494 C CA . TYR A 1 203 ? 13.321 -63.029 8.303 1.00 42.66 203 TYR A CA 1
ATOM 1495 C C . TYR A 1 203 ? 12.559 -62.025 9.184 1.00 42.66 203 TYR A C 1
ATOM 1497 O O . TYR A 1 203 ? 12.660 -60.814 9.032 1.00 42.66 203 TYR A O 1
ATOM 1505 N N . ALA A 1 204 ? 11.859 -62.627 10.146 1.00 40.75 204 ALA A N 1
ATOM 1506 C CA . ALA A 1 204 ? 11.694 -62.223 11.538 1.00 40.75 204 ALA A CA 1
ATOM 1507 C C . ALA A 1 204 ? 10.900 -60.953 11.892 1.00 40.75 204 ALA A C 1
ATOM 1509 O O . ALA A 1 204 ? 11.347 -59.813 11.804 1.00 40.75 204 ALA A O 1
ATOM 1510 N N . ALA A 1 205 ? 9.740 -61.233 12.487 1.00 50.06 205 ALA A N 1
ATOM 1511 C CA . ALA A 1 205 ? 9.053 -60.389 13.444 1.00 50.06 205 ALA A CA 1
ATOM 1512 C C . ALA A 1 205 ? 9.987 -59.879 14.559 1.00 50.06 205 ALA A C 1
ATOM 1514 O O . ALA A 1 205 ? 10.740 -60.644 15.158 1.00 50.06 205 ALA A O 1
ATOM 1515 N N . SER A 1 206 ? 9.846 -58.600 14.903 1.00 42.78 206 SER A N 1
ATOM 1516 C CA . SER A 1 206 ? 10.214 -58.065 16.213 1.00 42.78 206 SER A CA 1
ATOM 1517 C C . SER A 1 206 ? 9.249 -56.938 16.569 1.00 42.78 206 SER A C 1
ATOM 1519 O O . SER A 1 206 ? 9.279 -55.837 16.019 1.00 42.78 206 SER A O 1
ATOM 1521 N N . SER A 1 207 ? 8.339 -57.252 17.484 1.00 54.53 207 SER A N 1
ATOM 1522 C CA . SER A 1 207 ? 7.504 -56.306 18.208 1.00 54.53 207 SER A CA 1
ATOM 1523 C C . SER A 1 207 ? 8.389 -55.426 19.100 1.00 54.53 207 SER A C 1
ATOM 1525 O O . SER A 1 207 ? 8.683 -55.779 20.241 1.00 54.53 207 SER A O 1
ATOM 1527 N N . GLY A 1 208 ? 8.826 -54.282 18.573 1.00 41.00 208 GLY A N 1
ATOM 1528 C CA . GLY A 1 208 ? 9.650 -53.295 19.272 1.00 41.00 208 GLY A CA 1
ATOM 1529 C C . GLY A 1 208 ? 8.875 -52.015 19.563 1.00 41.00 208 GLY A C 1
ATOM 1530 O O . GLY A 1 208 ? 8.881 -51.070 18.780 1.00 41.00 208 GLY A O 1
ATOM 1531 N N . ARG A 1 209 ? 8.196 -52.004 20.709 1.00 46.25 209 ARG A N 1
ATOM 1532 C CA . ARG A 1 209 ? 7.581 -50.848 21.373 1.00 46.25 209 ARG A CA 1
ATOM 1533 C C . ARG A 1 209 ? 8.565 -49.665 21.395 1.00 46.25 209 ARG A C 1
ATOM 1535 O O . ARG A 1 209 ? 9.554 -49.711 22.120 1.00 46.25 209 ARG A O 1
ATOM 1542 N N . LYS A 1 210 ? 8.306 -48.608 20.616 1.00 43.75 210 LYS A N 1
ATOM 1543 C CA . LYS A 1 210 ? 9.079 -47.358 20.710 1.00 43.75 210 LYS A CA 1
ATOM 1544 C C . LYS A 1 210 ? 8.851 -46.733 22.098 1.00 43.75 210 LYS A C 1
ATOM 1546 O O . LYS A 1 210 ? 7.690 -46.566 22.477 1.00 43.75 210 LYS A O 1
ATOM 1551 N N . PRO A 1 211 ? 9.902 -46.394 22.864 1.00 46.19 211 PRO A N 1
ATOM 1552 C CA . PRO A 1 211 ? 9.748 -45.620 24.085 1.00 46.19 211 PRO A CA 1
ATOM 1553 C C . PRO A 1 211 ? 9.400 -44.174 23.723 1.00 46.19 211 PRO A C 1
ATOM 1555 O O . PRO A 1 211 ? 10.133 -43.487 23.012 1.00 46.19 211 PRO A O 1
ATOM 1558 N N . SER A 1 212 ? 8.251 -43.721 24.210 1.00 41.62 212 SER A N 1
ATOM 1559 C CA . SER A 1 212 ? 7.872 -42.316 24.233 1.00 41.62 212 SER A CA 1
ATOM 1560 C C . SER A 1 212 ? 8.787 -41.596 25.221 1.00 41.62 212 SER A C 1
ATOM 1562 O O . SER A 1 212 ? 8.622 -41.735 26.431 1.00 41.62 212 SER A O 1
ATOM 1564 N N . TYR A 1 213 ? 9.761 -40.835 24.730 1.00 43.66 213 TYR A N 1
ATOM 1565 C CA . TYR A 1 213 ? 10.493 -39.898 25.574 1.00 43.66 213 TYR A CA 1
ATOM 1566 C C . TYR A 1 213 ? 9.594 -38.686 25.830 1.00 43.66 213 TYR A C 1
ATOM 1568 O O . TYR A 1 213 ? 9.462 -37.804 24.984 1.00 43.66 213 TYR A O 1
ATOM 1576 N N . SER A 1 214 ? 8.934 -38.658 26.991 1.00 42.59 214 SER A N 1
ATOM 1577 C CA . SER A 1 214 ? 8.335 -37.431 27.508 1.00 42.59 214 SER A CA 1
ATOM 1578 C C . SER A 1 214 ? 9.459 -36.545 28.043 1.00 42.59 214 SER A C 1
ATOM 1580 O O . SER A 1 214 ? 10.036 -36.835 29.092 1.00 42.59 214 SER A O 1
ATOM 1582 N N . LEU A 1 215 ? 9.776 -35.468 27.330 1.00 46.16 215 LEU A N 1
ATOM 1583 C CA . LEU A 1 215 ? 10.536 -34.353 27.887 1.00 46.16 215 LEU A CA 1
ATOM 1584 C C . LEU A 1 215 ? 9.660 -33.681 28.951 1.00 46.16 215 LEU A C 1
ATOM 1586 O O . LEU A 1 215 ? 8.824 -32.831 28.653 1.00 46.16 215 LEU A O 1
ATOM 1590 N N . ILE A 1 216 ? 9.820 -34.124 30.198 1.00 50.06 216 ILE A N 1
ATOM 1591 C CA . ILE A 1 216 ? 9.335 -33.414 31.378 1.00 50.06 216 ILE A CA 1
ATOM 1592 C C . ILE A 1 216 ? 10.221 -32.176 31.497 1.00 50.06 216 ILE A C 1
ATOM 1594 O O . ILE A 1 216 ? 11.338 -32.238 32.007 1.00 50.06 216 ILE A O 1
ATOM 1598 N N . LEU A 1 217 ? 9.744 -31.061 30.951 1.00 54.97 217 LEU A N 1
ATOM 1599 C CA . LEU A 1 217 ? 10.319 -29.755 31.233 1.00 54.97 217 LEU A CA 1
ATOM 1600 C C . LEU A 1 217 ? 10.077 -29.444 32.720 1.00 54.97 217 LEU A C 1
ATOM 1602 O O . LEU A 1 217 ? 8.942 -29.590 33.186 1.00 54.97 217 LEU A O 1
ATOM 1606 N N . PRO A 1 218 ? 11.108 -29.039 33.481 1.00 60.00 218 PRO A N 1
ATOM 1607 C CA . PRO A 1 218 ? 10.916 -28.588 34.851 1.00 60.00 218 PRO A CA 1
ATOM 1608 C C . PRO A 1 218 ? 10.011 -27.344 34.872 1.00 60.00 218 PRO A C 1
ATOM 1610 O O . PRO A 1 218 ? 10.018 -26.559 33.919 1.00 60.00 218 PRO A O 1
ATOM 1613 N N . PRO A 1 219 ? 9.231 -27.136 35.946 1.00 52.84 219 PRO A N 1
ATOM 1614 C CA . PRO A 1 219 ? 8.401 -25.949 36.083 1.00 52.84 219 PRO A CA 1
ATOM 1615 C C . PRO A 1 219 ? 9.285 -24.697 36.065 1.00 52.84 219 PRO A C 1
ATOM 1617 O O . PRO A 1 219 ? 10.158 -24.520 36.914 1.00 52.84 219 PRO A O 1
ATOM 1620 N N . ALA A 1 220 ? 9.057 -23.823 35.085 1.00 48.91 220 ALA A N 1
ATOM 1621 C CA . ALA A 1 220 ? 9.657 -22.500 35.062 1.00 48.91 220 ALA A CA 1
ATOM 1622 C C . ALA A 1 220 ? 9.147 -21.708 36.275 1.00 48.91 220 ALA A C 1
ATOM 1624 O O . ALA A 1 220 ? 7.947 -21.452 36.409 1.00 48.91 220 ALA A O 1
ATOM 1625 N N . ASN A 1 221 ? 10.060 -21.327 37.169 1.00 46.81 221 ASN A N 1
ATOM 1626 C CA . ASN A 1 221 ? 9.761 -20.409 38.259 1.00 46.81 221 ASN A CA 1
ATOM 1627 C C . ASN A 1 221 ? 9.291 -19.074 37.671 1.00 46.81 221 ASN A C 1
ATOM 1629 O O . ASN A 1 221 ? 10.046 -18.389 36.981 1.00 46.81 221 ASN A O 1
ATOM 1633 N N . LYS A 1 222 ? 8.039 -18.701 37.961 1.00 51.78 222 LYS A N 1
ATOM 1634 C CA . LYS A 1 222 ? 7.531 -17.347 37.720 1.00 51.78 222 LYS A CA 1
ATOM 1635 C C . LYS A 1 222 ? 8.416 -16.354 38.486 1.00 51.78 222 LYS A C 1
ATOM 1637 O O . LYS A 1 222 ? 8.514 -16.491 39.707 1.00 51.78 222 LYS A O 1
ATOM 1642 N N . PRO A 1 223 ? 9.014 -15.342 37.837 1.00 53.59 223 PRO A N 1
ATOM 1643 C CA . PRO A 1 223 ? 9.624 -14.243 38.564 1.00 53.59 223 PRO A CA 1
ATOM 1644 C C . PRO A 1 223 ? 8.517 -13.445 39.259 1.00 53.59 223 PRO A C 1
ATOM 1646 O O . PRO A 1 223 ? 7.723 -12.737 38.640 1.00 53.59 223 PRO A O 1
ATOM 1649 N N . SER A 1 224 ? 8.449 -13.599 40.576 1.00 52.84 224 SER A N 1
ATOM 1650 C CA . SER A 1 224 ? 7.730 -12.705 41.468 1.00 52.84 224 SER A CA 1
ATOM 1651 C C . SER A 1 224 ? 8.429 -11.345 41.493 1.00 52.84 224 SER A C 1
ATOM 1653 O O . SER A 1 224 ? 9.589 -11.264 41.889 1.00 52.84 224 SER A O 1
ATOM 1655 N N . GLY A 1 225 ? 7.700 -10.281 41.149 1.00 47.47 225 GLY A N 1
ATOM 1656 C CA . GLY A 1 225 ? 8.031 -8.926 41.593 1.00 47.47 225 GLY A CA 1
ATOM 1657 C C . GLY A 1 225 ? 8.471 -7.951 40.507 1.00 47.47 225 GLY A C 1
ATOM 1658 O O . GLY A 1 225 ? 9.610 -7.502 40.510 1.00 47.47 225 GLY A O 1
ATOM 1659 N N . PHE A 1 226 ? 7.534 -7.500 39.671 1.00 41.41 226 PHE A N 1
ATOM 1660 C CA . PHE A 1 226 ? 7.628 -6.152 39.109 1.00 41.41 226 PHE A CA 1
ATOM 1661 C C . PHE A 1 226 ? 6.878 -5.186 40.028 1.00 41.41 226 PHE A C 1
ATOM 1663 O O . PHE A 1 226 ? 5.654 -5.067 39.976 1.00 41.41 226 PHE A O 1
ATOM 1670 N N . LYS A 1 227 ? 7.627 -4.492 40.893 1.00 44.22 227 LYS A N 1
ATOM 1671 C CA . LYS A 1 227 ? 7.162 -3.238 41.494 1.00 44.22 227 LYS A CA 1
ATOM 1672 C C . LYS A 1 227 ? 7.060 -2.212 40.365 1.00 44.22 227 LYS A C 1
ATOM 1674 O O . LYS A 1 227 ? 8.081 -1.792 39.830 1.00 44.22 227 LYS A O 1
ATOM 1679 N N . ARG A 1 228 ? 5.838 -1.813 40.004 1.00 40.88 228 ARG A N 1
ATOM 1680 C CA . ARG A 1 228 ? 5.615 -0.600 39.212 1.00 40.88 228 ARG A CA 1
ATOM 1681 C C . ARG A 1 228 ? 6.001 0.590 40.087 1.00 40.88 228 ARG A C 1
ATOM 1683 O O . ARG A 1 228 ? 5.286 0.929 41.025 1.00 40.88 228 ARG A O 1
ATOM 1690 N N . VAL A 1 229 ? 7.159 1.174 39.805 1.00 41.09 229 VAL A N 1
ATOM 1691 C CA . VAL A 1 229 ? 7.469 2.542 40.215 1.00 41.09 229 VAL A CA 1
ATOM 1692 C C . VAL A 1 229 ? 6.709 3.442 39.251 1.00 41.09 229 VAL A C 1
ATOM 1694 O O . VAL A 1 229 ? 6.887 3.351 38.039 1.00 41.09 229 VAL A O 1
ATOM 1697 N N . ALA A 1 230 ? 5.804 4.247 39.795 1.00 50.28 230 ALA A N 1
ATOM 1698 C CA . ALA A 1 230 ? 5.176 5.331 39.067 1.00 50.28 230 ALA A CA 1
ATOM 1699 C C . ALA A 1 230 ? 6.254 6.367 38.723 1.00 50.28 230 ALA A C 1
ATOM 1701 O O . ALA A 1 230 ? 6.852 6.945 39.629 1.00 50.28 230 ALA A O 1
ATOM 1702 N N . SER A 1 231 ? 6.499 6.607 37.435 1.00 41.38 231 SER A N 1
ATOM 1703 C CA . SER A 1 231 ? 7.069 7.875 36.991 1.00 41.38 231 SER A CA 1
ATOM 1704 C C . SER A 1 231 ? 6.176 8.474 35.917 1.00 41.38 231 SER A C 1
ATOM 1706 O O . SER A 1 231 ? 5.859 7.862 34.898 1.00 41.38 231 SER A O 1
ATOM 1708 N N . THR A 1 232 ? 5.733 9.670 36.243 1.00 40.59 232 THR A N 1
ATOM 1709 C CA . THR A 1 232 ? 4.923 10.606 35.488 1.00 40.59 232 THR A CA 1
ATOM 1710 C C . THR A 1 232 ? 5.606 10.996 34.171 1.00 40.59 232 THR A C 1
ATOM 1712 O O . THR A 1 232 ? 6.818 11.165 34.155 1.00 40.59 232 THR A O 1
ATOM 1715 N N . GLN A 1 233 ? 4.788 11.124 33.119 1.00 46.50 233 GLN A N 1
ATOM 1716 C CA . GLN A 1 233 ? 4.934 11.950 31.909 1.00 46.50 233 GLN A CA 1
ATOM 1717 C C . GLN A 1 233 ? 6.328 12.101 31.276 1.00 46.50 233 GLN A C 1
ATOM 1719 O O . GLN A 1 233 ? 7.157 12.852 31.765 1.00 46.50 233 GLN A O 1
ATOM 1724 N N . ASP A 1 234 ? 6.479 11.545 30.071 1.00 38.44 234 ASP A N 1
ATOM 1725 C CA . ASP A 1 234 ? 6.831 12.388 28.928 1.00 38.44 234 ASP A CA 1
ATOM 1726 C C . ASP A 1 234 ? 6.239 11.827 27.629 1.00 38.44 234 ASP A C 1
ATOM 1728 O O . ASP A 1 234 ? 6.275 10.628 27.345 1.00 38.44 234 ASP A O 1
ATOM 1732 N N . ILE A 1 235 ? 5.605 12.734 26.893 1.00 51.12 235 ILE A N 1
ATOM 1733 C CA . ILE A 1 235 ? 4.961 12.542 25.597 1.00 51.12 235 ILE A CA 1
ATOM 1734 C C . ILE A 1 235 ? 6.054 12.656 24.537 1.00 51.12 235 ILE A C 1
ATOM 1736 O O . ILE A 1 235 ? 6.730 13.676 24.461 1.00 51.12 235 ILE A O 1
ATOM 1740 N N . GLY A 1 236 ? 6.199 11.646 23.682 1.00 37.53 236 GLY A N 1
ATOM 1741 C CA . GLY A 1 236 ? 7.045 11.775 22.501 1.00 37.53 236 GLY A CA 1
ATOM 1742 C C . GLY A 1 236 ? 7.325 10.449 21.817 1.00 37.53 236 GLY A C 1
ATOM 1743 O O . GLY A 1 236 ? 8.094 9.646 22.326 1.00 37.53 236 GLY A O 1
ATOM 1744 N N . PHE A 1 237 ? 6.683 10.251 20.662 1.00 48.56 237 PHE A N 1
ATOM 1745 C CA . PHE A 1 237 ? 7.235 9.582 19.482 1.00 48.56 237 PHE A CA 1
ATOM 1746 C C . PHE A 1 237 ? 8.227 8.438 19.739 1.00 48.56 237 PHE A C 1
ATOM 1748 O O . PHE A 1 237 ? 9.415 8.689 19.869 1.00 48.56 237 PHE A O 1
ATOM 1755 N N . MET A 1 238 ? 7.747 7.191 19.726 1.00 42.69 238 MET A N 1
ATOM 1756 C CA . MET A 1 238 ? 8.397 6.025 19.092 1.00 42.69 238 MET A CA 1
ATOM 1757 C C . MET A 1 238 ? 7.625 4.757 19.472 1.00 42.69 238 MET A C 1
ATOM 1759 O O . MET A 1 238 ? 7.796 4.220 20.568 1.00 42.69 238 MET A O 1
ATOM 1763 N N . LYS A 1 239 ? 6.789 4.244 18.559 1.00 38.09 239 LYS A N 1
ATOM 1764 C CA . LYS A 1 239 ? 6.412 2.821 18.571 1.00 38.09 239 LYS A CA 1
ATOM 1765 C C . LYS A 1 239 ? 5.923 2.307 17.215 1.00 38.09 239 LYS A C 1
ATOM 1767 O O . LYS A 1 239 ? 4.865 1.702 17.108 1.00 38.09 239 LYS A O 1
ATOM 1772 N N . ALA A 1 240 ? 6.746 2.503 16.191 1.00 47.91 240 ALA A N 1
ATOM 1773 C CA . ALA A 1 240 ? 6.883 1.507 15.136 1.00 47.91 240 ALA A CA 1
ATOM 1774 C C . ALA A 1 240 ? 8.056 0.588 15.522 1.00 47.91 240 ALA A C 1
ATOM 1776 O O . ALA A 1 240 ? 8.981 1.027 16.200 1.00 47.91 240 ALA A O 1
ATOM 1777 N N . VAL A 1 241 ? 8.014 -0.665 15.073 1.00 49.72 241 VAL A N 1
ATOM 1778 C CA . VAL A 1 241 ? 8.953 -1.769 15.356 1.00 49.72 241 VAL A CA 1
ATOM 1779 C C . VAL A 1 241 ? 8.659 -2.531 16.654 1.00 49.72 241 VAL A C 1
ATOM 1781 O O . VAL A 1 241 ? 9.109 -2.188 17.745 1.00 49.72 241 VAL A O 1
ATOM 1784 N N . GLY A 1 242 ? 7.935 -3.647 16.512 1.00 39.53 242 GLY A N 1
ATOM 1785 C CA . GLY A 1 242 ? 7.927 -4.677 17.549 1.00 39.53 242 GLY A CA 1
ATOM 1786 C C . GLY A 1 242 ? 6.780 -5.681 17.546 1.00 39.53 242 GLY A C 1
ATOM 1787 O O . GLY A 1 242 ? 6.344 -6.009 18.641 1.00 39.53 242 GLY A O 1
ATOM 1788 N N . LYS A 1 243 ? 6.294 -6.177 16.394 1.00 37.78 243 LYS A N 1
ATOM 1789 C CA . LYS A 1 243 ? 5.522 -7.441 16.308 1.00 37.78 243 LYS A CA 1
ATOM 1790 C C . LYS A 1 243 ? 5.684 -8.133 14.945 1.00 37.78 243 LYS A C 1
ATOM 1792 O O . LYS A 1 243 ? 4.747 -8.252 14.173 1.00 37.78 243 LYS A O 1
ATOM 1797 N N . VAL A 1 244 ? 6.884 -8.640 14.681 1.00 41.41 244 VAL A N 1
ATOM 1798 C CA . VAL A 1 244 ? 7.071 -9.834 13.842 1.00 41.41 244 VAL A CA 1
ATOM 1799 C C . VAL A 1 244 ? 7.603 -10.910 14.788 1.00 41.41 244 VAL A C 1
ATOM 1801 O O . VAL A 1 244 ? 8.400 -10.596 15.667 1.00 41.41 244 VAL A O 1
ATOM 1804 N N . VAL A 1 245 ? 7.147 -12.151 14.620 1.00 44.38 245 VAL A N 1
ATOM 1805 C CA . VAL A 1 245 ? 7.383 -13.344 15.464 1.00 44.38 245 VAL A CA 1
ATOM 1806 C C . VAL A 1 245 ? 6.345 -13.565 16.576 1.00 44.38 245 VAL A C 1
ATOM 1808 O O . VAL A 1 245 ? 6.595 -13.284 17.742 1.00 44.38 245 VAL A O 1
ATOM 1811 N N . ALA A 1 246 ? 5.193 -14.143 16.206 1.00 43.28 246 ALA A N 1
ATOM 1812 C CA . ALA A 1 246 ? 4.530 -15.232 16.949 1.00 43.28 246 ALA A CA 1
ATOM 1813 C C . ALA A 1 246 ? 3.232 -15.687 16.244 1.00 43.28 246 ALA A C 1
ATOM 1815 O O . ALA A 1 246 ? 2.146 -15.362 16.707 1.00 43.28 246 ALA A O 1
ATOM 1816 N N . ALA A 1 247 ? 3.321 -16.448 15.144 1.00 39.28 247 ALA A N 1
ATOM 1817 C CA . ALA A 1 247 ? 2.182 -17.233 14.638 1.00 39.28 247 ALA A CA 1
ATOM 1818 C C . ALA A 1 247 ? 2.610 -18.337 13.645 1.00 39.28 247 ALA A C 1
ATOM 1820 O O . ALA A 1 247 ? 2.113 -18.415 12.530 1.00 39.28 247 ALA A O 1
ATOM 1821 N N . ILE A 1 248 ? 3.534 -19.221 14.037 1.00 45.59 248 ILE A N 1
ATOM 1822 C CA . ILE A 1 248 ? 3.648 -20.552 13.415 1.00 45.59 248 ILE A CA 1
ATOM 1823 C C . ILE A 1 248 ? 3.620 -21.564 14.551 1.00 45.59 248 ILE A C 1
ATOM 1825 O O . ILE A 1 248 ? 4.583 -21.693 15.302 1.00 45.59 248 ILE A O 1
ATOM 1829 N N . GLY A 1 249 ? 2.498 -22.266 14.698 1.00 43.12 249 GLY A N 1
ATOM 1830 C CA . GLY A 1 249 ? 2.413 -23.392 15.621 1.00 43.12 249 GLY A CA 1
ATOM 1831 C C . GLY A 1 249 ? 1.019 -23.649 16.162 1.00 43.12 249 GLY A C 1
ATOM 1832 O O . GLY A 1 249 ? 0.817 -23.517 17.362 1.00 43.12 249 GLY A O 1
ATOM 1833 N N . SER A 1 250 ? 0.064 -24.028 15.309 1.00 43.25 250 SER A N 1
ATOM 1834 C CA . SER A 1 250 ? -1.189 -24.681 15.732 1.00 43.25 250 SER A CA 1
ATOM 1835 C C . SER A 1 250 ? -1.877 -25.381 14.555 1.00 43.25 250 SER A C 1
ATOM 1837 O O . SER A 1 250 ? -3.006 -25.065 14.211 1.00 43.25 250 SER A O 1
ATOM 1839 N N . PHE A 1 251 ? -1.216 -26.353 13.927 1.00 46.47 251 PHE A N 1
ATOM 1840 C CA . PHE A 1 251 ? -1.915 -27.334 13.093 1.00 46.47 251 PHE A CA 1
ATOM 1841 C C . PHE A 1 251 ? -1.323 -28.713 13.367 1.00 46.47 251 PHE A C 1
ATOM 1843 O O . PHE A 1 251 ? -0.165 -28.956 13.052 1.00 46.47 251 PHE A O 1
ATOM 1850 N N . LEU A 1 252 ? -2.136 -29.557 14.015 1.00 48.03 252 LEU A N 1
ATOM 1851 C CA . LEU A 1 252 ? -2.044 -31.012 14.236 1.00 48.03 252 LEU A CA 1
ATOM 1852 C C . LEU A 1 252 ? -2.316 -31.382 15.701 1.00 48.03 252 LEU A C 1
ATOM 1854 O O . LEU A 1 252 ? -1.444 -31.845 16.437 1.00 48.03 252 LEU A O 1
ATOM 1858 N N . ARG A 1 253 ? -3.586 -31.266 16.111 1.00 45.72 253 ARG A N 1
ATOM 1859 C CA . ARG A 1 253 ? -4.115 -32.110 17.188 1.00 45.72 253 ARG A CA 1
ATOM 1860 C C . ARG A 1 253 ? -5.588 -32.467 16.967 1.00 45.72 253 ARG A C 1
ATOM 1862 O O . ARG A 1 253 ? -6.476 -31.761 17.409 1.00 45.72 253 ARG A O 1
ATOM 1869 N N . GLY A 1 254 ? -5.796 -33.645 16.377 1.00 41.00 254 GLY A N 1
ATOM 1870 C CA . GLY A 1 254 ? -6.802 -34.601 16.850 1.00 41.00 254 GLY A CA 1
ATOM 1871 C C . GLY A 1 254 ? -8.167 -34.612 16.159 1.00 41.00 254 GLY A C 1
ATOM 1872 O O . GLY A 1 254 ? -8.991 -33.738 16.377 1.00 41.00 254 GLY A O 1
ATOM 1873 N N . GLY A 1 255 ? -8.450 -35.713 15.457 1.00 47.69 255 GLY A N 1
ATOM 1874 C CA . GLY A 1 255 ? -9.798 -36.078 15.021 1.00 47.69 255 GLY A CA 1
ATOM 1875 C C . GLY A 1 255 ? -9.880 -37.538 14.584 1.00 47.69 255 GLY A C 1
ATOM 1876 O O . GLY A 1 255 ? -9.848 -37.835 13.400 1.00 47.69 255 GLY A O 1
ATOM 1877 N N . ARG A 1 256 ? -9.941 -38.449 15.562 1.00 53.19 256 ARG A N 1
ATOM 1878 C CA . ARG A 1 256 ? -10.279 -39.873 15.404 1.00 53.19 256 ARG A CA 1
ATOM 1879 C C . ARG A 1 256 ? -11.764 -40.005 15.033 1.00 53.19 256 ARG A C 1
ATOM 1881 O O . ARG A 1 256 ? -12.601 -39.513 15.791 1.00 53.19 256 ARG A O 1
ATOM 1888 N N . ARG A 1 257 ? -12.074 -40.758 13.982 1.00 54.31 257 ARG A N 1
ATOM 1889 C CA . ARG A 1 257 ? -13.164 -41.744 13.951 1.00 54.31 257 ARG A CA 1
ATOM 1890 C C . ARG A 1 257 ? -12.642 -42.980 13.240 1.00 54.31 257 ARG A C 1
ATOM 1892 O O . ARG A 1 257 ? -11.909 -42.793 12.248 1.00 54.31 257 ARG A O 1
#

Organism: NCBI:txid363867

Solvent-accessible surface area (backbone atoms only — not comparable to full-atom values): 17683 Å² total; per-residue (Å²): 131,88,77,87,71,77,80,71,77,80,71,75,64,76,72,81,51,38,27,32,27,38,35,29,45,70,70,75,71,34,48,83,73,52,58,43,64,42,52,52,76,77,61,43,101,81,67,82,89,62,65,76,32,79,32,93,57,99,30,66,19,37,30,62,47,72,51,67,88,83,65,53,65,75,81,64,67,75,86,77,45,88,80,62,54,46,79,40,68,65,74,80,63,48,57,46,77,39,35,74,88,40,52,19,42,82,47,77,71,91,47,89,65,51,45,79,47,61,43,62,76,90,84,68,55,45,74,33,42,36,38,55,42,66,74,49,83,64,41,40,82,47,85,73,46,72,43,84,46,68,23,40,53,49,45,51,75,76,79,54,52,70,75,76,69,70,77,79,71,58,73,85,62,81,88,63,62,72,69,62,67,65,70,74,61,88,84,85,76,89,84,81,88,81,86,89,79,85,84,89,82,87,80,79,90,74,94,72,83,79,82,81,82,76,83,80,73,75,84,78,80,77,85,84,79,85,80,83,75,89,76,82,86,85,89,74,94,85,82,81,89,88,86,83,90,88,87,86,87,87,86,89,82,89,83,91,130